Protein AF-A0A971D241-F1 (afdb_monomer)

Solvent-accessible surface area (backbone atoms only — not comparable to full-atom values): 10753 Å² total; per-residue (Å²): 123,74,72,63,61,51,54,68,54,47,54,58,53,54,51,50,46,60,52,49,57,74,77,45,62,75,80,56,50,72,66,57,38,53,64,48,11,51,50,27,3,69,75,50,17,41,65,22,0,47,53,35,12,53,51,40,32,54,53,46,52,52,44,48,69,73,66,68,61,93,66,63,63,68,56,53,54,50,38,52,47,32,46,53,50,4,46,53,49,1,48,52,40,44,50,52,56,50,51,53,54,52,51,51,52,51,52,51,52,51,52,52,51,51,52,52,50,53,51,49,52,52,49,51,48,49,53,50,42,70,28,83,63,65,47,71,42,57,50,67,49,99,81,42,42,73,36,44,33,74,45,72,17,54,32,32,27,65,71,74,71,45,56,67,73,58,46,46,74,33,35,67,76,80,71,50,91,74,69,59,91,64,46,64,42,50,51,44,52,42,32,76,72,67,76,54,82,134

Sequence (198 aa):
MRRSRMHTIITPLVVAYAVAVLLVPLEMIQVLGVPVVVAGAYVAGMRGGVTAGLWAVIVSGAAFLLSGAGHVGPYVATAVGYIVIGLLVGLAVDDFTGQRKRLQKAVEAARLASRQLEMSQRRYRLLFEQGADPVYLHGLDHDAEPTSFIAVNDATCGLLGYTREELLGLTPRAIDAAPQPGQLRRMMRVLLREGTVR

Structure (mmCIF, N/CA/C/O backbone):
data_AF-A0A971D241-F1
#
_entry.id   AF-A0A971D241-F1
#
loop_
_atom_site.group_PDB
_atom_site.id
_atom_site.type_symbol
_atom_site.label_atom_id
_atom_site.label_alt_id
_atom_site.label_comp_id
_atom_site.label_asym_id
_atom_site.label_entity_id
_atom_site.label_seq_id
_atom_site.pdbx_PDB_ins_code
_atom_site.Cartn_x
_atom_site.Cartn_y
_atom_site.Cartn_z
_atom_site.occupancy
_atom_site.B_iso_or_equiv
_atom_site.auth_seq_id
_atom_site.auth_comp_id
_atom_site.auth_asym_id
_atom_site.auth_atom_id
_atom_site.pdbx_PDB_model_num
ATOM 1 N N . MET A 1 1 ? 21.049 -1.594 0.271 1.00 44.31 1 MET A N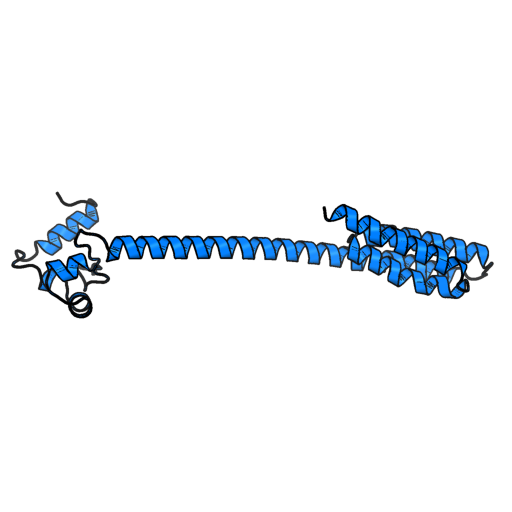 1
ATOM 2 C CA . MET A 1 1 ? 21.643 -2.799 -0.367 1.00 44.31 1 MET A CA 1
ATOM 3 C C . MET A 1 1 ? 21.120 -3.144 -1.776 1.00 44.31 1 MET A C 1
ATOM 5 O O . MET A 1 1 ? 21.843 -3.805 -2.505 1.00 44.31 1 MET A O 1
ATOM 9 N N . ARG A 1 2 ? 19.932 -2.698 -2.232 1.00 46.31 2 ARG A N 1
ATOM 10 C CA . ARG A 1 2 ? 19.373 -3.091 -3.554 1.00 46.31 2 ARG A CA 1
ATOM 11 C C . ARG A 1 2 ? 20.044 -2.438 -4.784 1.00 46.31 2 ARG A C 1
ATOM 13 O O . ARG A 1 2 ? 20.034 -3.019 -5.858 1.00 46.31 2 ARG A O 1
ATOM 20 N N . ARG A 1 3 ? 20.665 -1.262 -4.614 1.00 43.66 3 ARG A N 1
ATOM 21 C CA . ARG A 1 3 ? 21.319 -0.482 -5.689 1.00 43.66 3 ARG A CA 1
ATOM 22 C C . ARG A 1 3 ? 22.625 -1.118 -6.200 1.00 43.66 3 ARG A C 1
ATOM 24 O O . ARG A 1 3 ? 22.946 -0.970 -7.367 1.00 43.66 3 ARG A O 1
ATOM 31 N N . SER A 1 4 ? 23.330 -1.870 -5.346 1.00 48.31 4 SER A N 1
ATOM 32 C CA . SER A 1 4 ? 24.601 -2.537 -5.683 1.00 48.31 4 SER A CA 1
ATOM 33 C C . SER A 1 4 ? 24.398 -3.734 -6.621 1.00 48.31 4 SER A C 1
ATOM 35 O O . SER A 1 4 ? 25.063 -3.792 -7.647 1.00 48.31 4 SER A O 1
ATOM 37 N N . ARG A 1 5 ? 23.408 -4.607 -6.364 1.00 51.66 5 ARG A N 1
ATOM 38 C CA . ARG A 1 5 ? 23.107 -5.750 -7.255 1.00 51.66 5 ARG A CA 1
ATOM 39 C C . ARG A 1 5 ? 22.649 -5.330 -8.653 1.00 51.66 5 ARG A C 1
ATOM 41 O O . ARG A 1 5 ? 22.815 -6.085 -9.600 1.00 51.66 5 ARG A O 1
ATOM 48 N N . MET A 1 6 ? 22.062 -4.140 -8.779 1.00 53.12 6 MET A N 1
ATOM 49 C CA . MET A 1 6 ? 21.532 -3.650 -10.050 1.00 53.12 6 MET A CA 1
ATOM 50 C C . MET A 1 6 ? 22.657 -3.275 -11.021 1.00 53.12 6 MET A C 1
ATOM 52 O O . MET A 1 6 ? 22.596 -3.647 -12.186 1.00 53.12 6 MET A O 1
ATOM 56 N N . HIS A 1 7 ? 23.728 -2.638 -10.531 1.00 52.94 7 HIS A N 1
ATOM 57 C CA . HIS A 1 7 ? 24.920 -2.395 -11.345 1.00 52.94 7 HIS A CA 1
ATOM 58 C C . HIS A 1 7 ? 25.597 -3.703 -11.757 1.00 52.94 7 HIS A C 1
ATOM 60 O O . HIS A 1 7 ? 25.978 -3.820 -12.911 1.00 52.94 7 HIS A O 1
ATOM 66 N N . THR A 1 8 ? 25.656 -4.705 -10.874 1.00 57.78 8 THR A N 1
ATOM 67 C CA . THR A 1 8 ? 26.291 -6.006 -11.153 1.00 57.78 8 THR A CA 1
ATOM 68 C C . THR A 1 8 ? 25.619 -6.803 -12.277 1.00 57.78 8 THR A C 1
ATOM 70 O O . THR A 1 8 ? 26.280 -7.628 -12.891 1.00 57.78 8 THR A O 1
ATOM 73 N N . ILE A 1 9 ? 24.330 -6.574 -12.558 1.00 61.66 9 ILE A N 1
ATOM 74 C CA . ILE A 1 9 ? 23.594 -7.260 -13.638 1.00 61.66 9 ILE A CA 1
ATOM 75 C C . ILE A 1 9 ? 23.608 -6.438 -14.935 1.00 61.66 9 ILE A C 1
ATOM 77 O O . ILE A 1 9 ? 23.674 -7.004 -16.021 1.00 61.66 9 ILE A O 1
ATOM 81 N N . ILE A 1 10 ? 23.583 -5.104 -14.843 1.00 60.69 10 ILE A N 1
ATOM 82 C CA . ILE A 1 10 ? 23.532 -4.232 -16.025 1.00 60.69 10 ILE A CA 1
ATOM 83 C C . ILE A 1 10 ? 24.870 -4.224 -16.773 1.00 60.69 10 ILE A C 1
ATOM 85 O O . ILE A 1 10 ? 24.866 -4.328 -17.996 1.00 60.69 10 ILE A O 1
ATOM 89 N N . THR A 1 11 ? 26.012 -4.134 -16.082 1.00 64.75 11 THR A N 1
ATOM 90 C CA . THR A 1 11 ? 27.325 -4.131 -16.753 1.00 64.75 11 THR A CA 1
ATOM 91 C C . THR A 1 11 ? 27.583 -5.370 -17.610 1.00 64.75 11 THR A C 1
ATOM 93 O O . THR A 1 11 ? 27.930 -5.177 -18.772 1.00 64.75 11 THR A O 1
ATOM 96 N N . PRO A 1 12 ? 27.392 -6.621 -17.143 1.00 69.94 12 PRO A N 1
ATOM 97 C CA . PRO A 1 12 ? 27.617 -7.782 -17.998 1.00 69.94 12 PRO A CA 1
ATOM 98 C C . PRO A 1 12 ? 26.620 -7.854 -19.157 1.00 69.94 12 PRO A C 1
ATOM 100 O O . PRO A 1 12 ? 26.987 -8.338 -20.217 1.00 69.94 12 PRO A O 1
ATOM 103 N N . LEU A 1 13 ? 25.396 -7.337 -19.004 1.00 63.00 13 LEU A N 1
ATOM 104 C CA . LEU A 1 13 ? 24.383 -7.350 -20.064 1.00 63.00 13 LEU A CA 1
ATOM 105 C C . LEU A 1 13 ? 24.686 -6.315 -21.161 1.00 63.00 13 LEU A C 1
ATOM 107 O O . LEU A 1 13 ? 24.553 -6.612 -22.344 1.00 63.00 13 LEU A O 1
ATOM 111 N N . VAL A 1 14 ? 25.181 -5.133 -20.778 1.00 64.56 14 VAL A N 1
ATOM 112 C CA . VAL A 1 14 ? 25.677 -4.108 -21.713 1.00 64.56 14 VAL A CA 1
ATOM 113 C C . VAL A 1 14 ? 26.959 -4.571 -22.410 1.00 64.56 14 VAL A C 1
ATOM 115 O O . VAL A 1 14 ? 27.102 -4.375 -23.613 1.00 64.56 14 VAL A O 1
ATOM 118 N N . VAL A 1 15 ? 27.873 -5.224 -21.686 1.00 68.81 15 VAL A N 1
ATOM 119 C CA . VAL A 1 15 ? 29.103 -5.788 -22.267 1.00 68.81 15 VAL A CA 1
ATOM 120 C C . VAL A 1 15 ? 28.782 -6.953 -23.206 1.00 68.81 15 VAL A C 1
ATOM 122 O O . VAL A 1 15 ? 29.301 -6.988 -24.316 1.00 68.81 15 VAL A O 1
ATOM 125 N N . ALA A 1 16 ? 27.883 -7.862 -22.823 1.00 66.75 16 ALA A N 1
ATOM 126 C CA . ALA A 1 16 ? 27.428 -8.952 -23.685 1.00 66.75 16 ALA A CA 1
ATOM 127 C C . ALA A 1 16 ? 26.746 -8.424 -24.953 1.00 66.75 16 ALA A C 1
ATOM 129 O O . ALA A 1 16 ? 26.975 -8.960 -26.032 1.00 66.75 16 ALA A O 1
ATOM 130 N N . TYR A 1 17 ? 25.970 -7.343 -24.845 1.00 67.44 17 TYR A N 1
ATOM 131 C CA . TYR A 1 17 ? 25.400 -6.657 -26.000 1.00 67.44 17 TYR A CA 1
ATOM 132 C C . TYR A 1 17 ? 26.479 -6.037 -26.897 1.00 67.44 17 TYR A C 1
ATOM 134 O O . TYR A 1 17 ? 26.462 -6.261 -28.102 1.00 67.44 17 TYR A O 1
ATOM 142 N N . ALA A 1 18 ? 27.455 -5.323 -26.328 1.00 66.75 18 ALA A N 1
ATOM 143 C CA . ALA A 1 18 ? 28.563 -4.741 -27.089 1.00 66.75 18 ALA A CA 1
ATOM 144 C C . ALA A 1 18 ? 29.388 -5.811 -27.831 1.00 66.75 18 ALA A C 1
ATOM 146 O O . ALA A 1 18 ? 29.784 -5.602 -28.975 1.00 66.75 18 ALA A O 1
ATOM 147 N N . VAL A 1 19 ? 29.596 -6.975 -27.208 1.00 69.50 19 VAL A N 1
ATOM 148 C CA . VAL A 1 19 ? 30.276 -8.127 -27.821 1.00 69.50 19 VAL A CA 1
ATOM 149 C C . VAL A 1 19 ? 29.401 -8.792 -28.891 1.00 69.50 19 VAL A C 1
ATOM 151 O O . VAL A 1 19 ? 29.902 -9.124 -29.962 1.00 69.50 19 VAL A O 1
ATOM 154 N N . ALA A 1 20 ? 28.095 -8.946 -28.654 1.00 64.06 20 ALA A N 1
ATOM 155 C CA . ALA A 1 20 ? 27.164 -9.500 -29.637 1.00 64.06 20 ALA A CA 1
ATOM 156 C C . ALA A 1 20 ? 27.067 -8.622 -30.896 1.00 64.06 20 ALA A C 1
ATOM 158 O O . ALA A 1 20 ? 27.064 -9.143 -32.005 1.00 64.06 20 ALA A O 1
ATOM 159 N N . VAL A 1 21 ? 27.078 -7.296 -30.739 1.00 64.44 21 VAL A N 1
ATOM 160 C CA . VAL A 1 21 ? 27.087 -6.323 -31.847 1.00 64.44 21 VAL A CA 1
ATOM 161 C C . VAL A 1 21 ? 28.330 -6.466 -32.742 1.00 64.44 21 VAL A C 1
ATOM 163 O O . VAL A 1 21 ? 28.253 -6.177 -33.930 1.00 64.44 21 VAL A O 1
ATOM 166 N N . LEU A 1 22 ? 29.451 -6.959 -32.204 1.00 69.38 22 LEU A N 1
ATOM 167 C CA . LEU A 1 22 ? 30.700 -7.215 -32.939 1.00 69.38 22 LEU A CA 1
ATOM 168 C C . LEU A 1 22 ? 30.703 -8.539 -33.725 1.00 69.38 22 LEU A C 1
ATOM 170 O O . LEU A 1 22 ? 31.492 -8.695 -34.652 1.00 69.38 22 LEU A O 1
ATOM 174 N N . LEU A 1 23 ? 29.850 -9.492 -33.345 1.00 72.12 23 LEU A N 1
ATOM 175 C CA . LEU A 1 23 ? 29.801 -10.852 -33.907 1.00 72.12 23 LEU A CA 1
ATOM 176 C C . LEU A 1 23 ? 28.657 -11.051 -34.912 1.00 72.12 23 LEU A C 1
ATOM 178 O O . LEU A 1 23 ? 28.592 -12.078 -35.585 1.00 72.12 23 LEU A O 1
ATOM 182 N N . VAL A 1 24 ? 27.734 -10.095 -34.984 1.00 72.06 24 VAL A N 1
ATOM 183 C CA . VAL A 1 24 ? 26.478 -10.191 -35.731 1.00 72.06 24 VAL A CA 1
ATOM 184 C C . VAL A 1 24 ? 26.563 -9.323 -36.996 1.00 72.06 24 VAL A C 1
ATOM 186 O O . VAL A 1 24 ? 27.107 -8.220 -36.935 1.00 72.06 24 VAL A O 1
ATOM 189 N N . PRO A 1 25 ? 26.038 -9.780 -38.153 1.00 71.94 25 PRO A N 1
ATOM 190 C CA . PRO A 1 25 ? 26.011 -8.972 -39.372 1.00 71.94 25 PRO A CA 1
ATOM 191 C C . PRO A 1 25 ? 25.309 -7.630 -39.135 1.00 71.94 25 PRO A C 1
ATOM 193 O O . PRO A 1 25 ? 24.318 -7.562 -38.406 1.00 71.94 25 PRO A O 1
ATOM 196 N N . LEU A 1 26 ? 25.808 -6.567 -39.778 1.00 65.88 26 LEU A N 1
ATOM 197 C CA . LEU A 1 26 ? 25.401 -5.180 -39.511 1.00 65.88 26 LEU A CA 1
ATOM 198 C C . LEU A 1 26 ? 23.881 -4.948 -39.583 1.00 65.88 26 LEU A C 1
ATOM 200 O O . LEU A 1 26 ? 23.345 -4.122 -38.848 1.00 65.88 26 LEU A O 1
ATOM 204 N N . GLU A 1 27 ? 23.182 -5.706 -40.428 1.00 66.81 27 GLU A N 1
ATOM 205 C CA . GLU A 1 27 ? 21.729 -5.618 -40.595 1.00 66.81 27 GLU A CA 1
ATOM 206 C C . GLU A 1 27 ? 20.940 -6.166 -39.393 1.00 66.81 27 GLU A C 1
ATOM 208 O O . GLU A 1 27 ? 19.846 -5.688 -39.097 1.00 66.81 27 GLU A O 1
ATOM 213 N N . MET A 1 28 ? 21.499 -7.114 -38.632 1.00 69.69 28 MET A N 1
ATOM 214 C CA . MET A 1 28 ? 20.843 -7.680 -37.445 1.00 69.69 28 MET A CA 1
ATOM 215 C C . MET A 1 28 ? 21.029 -6.829 -36.175 1.00 69.69 28 MET A C 1
ATOM 217 O O . MET A 1 28 ? 20.262 -6.985 -35.222 1.00 69.69 28 MET A O 1
ATOM 221 N N . ILE A 1 29 ? 21.981 -5.886 -36.153 1.00 69.12 29 ILE A N 1
ATOM 222 C CA . ILE A 1 29 ? 22.218 -4.982 -35.007 1.00 69.12 29 ILE A CA 1
ATOM 223 C C . ILE A 1 29 ? 20.959 -4.152 -34.685 1.00 69.12 29 ILE A C 1
ATOM 225 O O . ILE A 1 29 ? 20.667 -3.884 -33.518 1.00 69.12 29 ILE A O 1
ATOM 229 N N . GLN A 1 30 ? 20.167 -3.796 -35.702 1.00 67.88 30 GLN A N 1
ATOM 230 C CA . GLN A 1 30 ? 18.944 -3.000 -35.538 1.00 67.88 30 GLN A CA 1
ATOM 231 C C . GLN A 1 30 ? 17.789 -3.739 -34.847 1.00 67.88 30 GLN A C 1
ATOM 233 O O . GLN A 1 30 ? 16.895 -3.108 -34.292 1.00 67.88 30 GLN A O 1
ATOM 238 N N . VAL A 1 31 ? 17.779 -5.069 -34.859 1.00 74.62 31 VAL A N 1
ATOM 239 C CA . VAL A 1 31 ? 16.737 -5.849 -34.167 1.00 74.62 31 VAL A CA 1
ATOM 240 C C . VAL A 1 31 ? 17.083 -5.999 -32.683 1.00 74.62 31 VAL A C 1
ATOM 242 O O . VAL A 1 31 ? 16.211 -6.076 -31.816 1.00 74.62 31 VAL A O 1
ATOM 245 N N . LEU A 1 32 ? 18.378 -5.984 -32.378 1.00 78.06 32 LEU A N 1
ATOM 246 C CA . LEU A 1 32 ? 18.935 -6.296 -31.068 1.00 78.06 32 LEU A CA 1
ATOM 247 C C . LEU A 1 32 ? 18.830 -5.127 -30.071 1.00 78.06 32 LEU A C 1
ATOM 249 O O . LEU A 1 32 ? 18.850 -5.354 -28.860 1.00 78.06 32 LEU A O 1
ATOM 253 N N . GLY A 1 33 ? 18.640 -3.892 -30.547 1.00 80.69 33 GLY A N 1
ATOM 254 C CA . GLY A 1 33 ? 18.496 -2.725 -29.674 1.00 80.69 33 GLY A CA 1
ATOM 255 C C . GLY A 1 33 ? 17.164 -2.668 -28.920 1.00 80.69 33 GLY A C 1
ATOM 256 O O . GLY A 1 33 ? 17.140 -2.211 -27.778 1.00 80.69 33 GLY A O 1
ATOM 257 N N . VAL A 1 34 ? 16.062 -3.182 -29.487 1.00 86.62 34 VAL A N 1
ATOM 258 C CA . VAL A 1 34 ? 14.734 -3.099 -28.842 1.00 86.62 34 VAL A CA 1
ATOM 259 C C . VAL A 1 34 ? 14.718 -3.849 -27.501 1.00 86.62 34 VAL A C 1
ATOM 261 O O . VAL A 1 34 ? 14.350 -3.233 -26.496 1.00 86.62 34 VAL A O 1
ATOM 264 N N . PRO A 1 35 ? 15.169 -5.118 -27.413 1.00 87.81 35 PRO A N 1
ATOM 265 C CA . PRO A 1 35 ? 15.259 -5.826 -26.137 1.00 87.81 35 PRO A CA 1
ATOM 266 C C . PRO A 1 35 ? 16.102 -5.098 -25.084 1.00 87.81 35 PRO A C 1
ATOM 268 O O . PRO A 1 35 ? 15.740 -5.101 -23.909 1.00 87.81 35 PRO A O 1
ATOM 271 N N . VAL A 1 36 ? 17.195 -4.440 -25.485 1.00 86.06 36 VAL A N 1
ATOM 272 C CA . VAL A 1 36 ? 18.067 -3.692 -24.563 1.00 86.06 36 VAL A CA 1
ATOM 273 C C . VAL A 1 36 ? 17.372 -2.452 -24.022 1.00 86.06 36 VAL A C 1
ATOM 275 O O . VAL A 1 36 ? 17.422 -2.197 -22.818 1.00 86.06 36 VAL A O 1
ATOM 278 N N . VAL A 1 37 ? 16.689 -1.702 -24.885 1.00 89.94 37 VAL A N 1
ATOM 279 C CA . VAL A 1 37 ? 15.913 -0.522 -24.486 1.00 89.94 37 VAL A CA 1
ATOM 280 C C . VAL A 1 37 ? 14.802 -0.910 -23.516 1.00 89.94 37 VAL A C 1
ATOM 282 O O . VAL A 1 37 ? 14.653 -0.285 -22.464 1.00 89.94 37 VAL A O 1
ATOM 285 N N . VAL A 1 38 ? 14.068 -1.980 -23.826 1.00 90.56 38 VAL A N 1
ATOM 286 C CA . VAL A 1 38 ? 13.009 -2.510 -22.958 1.00 90.56 38 VAL A CA 1
ATOM 287 C C . VAL A 1 38 ? 13.584 -2.993 -21.626 1.00 90.56 38 VAL A C 1
ATOM 289 O O . VAL A 1 38 ? 13.032 -2.669 -20.576 1.00 90.56 38 VAL A O 1
ATOM 292 N N . ALA A 1 39 ? 14.712 -3.708 -21.631 1.00 87.06 39 ALA A N 1
ATOM 293 C CA . ALA A 1 39 ? 15.370 -4.161 -20.407 1.00 87.06 39 ALA A CA 1
ATOM 294 C C . ALA A 1 39 ? 15.849 -2.982 -19.542 1.00 87.06 39 ALA A C 1
ATOM 296 O O . ALA A 1 39 ? 15.632 -2.974 -18.328 1.00 87.06 39 ALA A O 1
ATOM 297 N N . GLY A 1 40 ? 16.444 -1.956 -20.157 1.00 85.81 40 GLY A N 1
ATOM 298 C CA . GLY A 1 40 ? 16.843 -0.725 -19.477 1.00 85.81 40 GLY A CA 1
ATOM 299 C C . GLY A 1 40 ? 15.647 -0.016 -18.842 1.00 85.81 40 GLY A C 1
ATOM 300 O O . GLY A 1 40 ? 15.684 0.317 -17.653 1.00 85.81 40 GLY A O 1
ATOM 301 N N . ALA A 1 41 ? 14.564 0.143 -19.606 1.00 92.25 41 ALA A N 1
ATOM 302 C CA . ALA A 1 41 ? 13.315 0.734 -19.139 1.00 92.25 41 ALA A CA 1
ATOM 303 C C . ALA A 1 41 ? 12.674 -0.062 -17.992 1.00 92.25 41 ALA A C 1
ATOM 305 O O . ALA A 1 41 ? 12.210 0.514 -17.011 1.00 92.25 41 ALA A O 1
ATOM 306 N N . TYR A 1 42 ? 12.705 -1.390 -18.064 1.00 90.44 42 TYR A N 1
ATOM 307 C CA . TYR A 1 42 ? 12.162 -2.265 -17.028 1.00 90.44 42 TYR A CA 1
ATOM 308 C C . TYR A 1 42 ? 12.931 -2.171 -15.704 1.00 90.44 42 TYR A C 1
ATOM 310 O O . TYR A 1 42 ? 12.338 -2.201 -14.624 1.00 90.44 42 TYR A O 1
ATOM 318 N N . VAL A 1 43 ? 14.259 -2.045 -15.767 1.00 88.19 43 VAL A N 1
ATOM 319 C CA . VAL A 1 43 ? 15.111 -2.043 -14.569 1.00 88.19 43 VAL A CA 1
ATOM 320 C C . VAL A 1 43 ? 15.171 -0.669 -13.904 1.00 88.19 43 VAL A C 1
ATOM 322 O O . VAL A 1 43 ? 15.168 -0.581 -12.673 1.00 88.19 43 VAL A O 1
ATOM 325 N N . ALA A 1 44 ? 15.254 0.401 -14.694 1.00 87.12 44 ALA A N 1
ATOM 326 C CA . ALA A 1 44 ? 15.501 1.752 -14.189 1.00 87.12 44 ALA A CA 1
ATOM 327 C C . ALA A 1 44 ? 14.439 2.780 -14.615 1.00 87.12 44 ALA A C 1
ATOM 329 O O . ALA A 1 44 ? 14.694 3.986 -14.530 1.00 87.12 44 ALA A O 1
ATOM 330 N N . GLY A 1 45 ? 13.265 2.313 -15.048 1.00 91.62 45 GLY A N 1
ATOM 331 C CA . GLY A 1 45 ? 12.142 3.163 -15.433 1.00 91.62 45 GLY A CA 1
ATOM 332 C C . GLY A 1 45 ? 12.484 4.052 -16.623 1.00 91.62 45 GLY A C 1
ATOM 333 O O . GLY A 1 45 ? 13.280 3.686 -17.495 1.00 91.62 45 GLY A O 1
ATOM 334 N N . MET A 1 46 ? 11.953 5.270 -16.633 1.00 91.69 46 MET A N 1
ATOM 335 C CA . MET A 1 46 ? 12.205 6.247 -17.694 1.00 91.69 46 MET A CA 1
ATOM 336 C C . MET A 1 46 ? 13.695 6.516 -17.907 1.00 91.69 46 MET A C 1
ATOM 338 O O . MET A 1 46 ? 14.161 6.578 -19.043 1.00 91.69 46 MET A O 1
ATOM 342 N N . ARG A 1 47 ? 14.473 6.627 -16.824 1.00 90.88 47 ARG A N 1
ATOM 343 C CA . ARG A 1 47 ? 15.908 6.938 -16.919 1.00 90.88 47 ARG A CA 1
ATOM 344 C C . ARG A 1 47 ? 16.665 5.833 -17.648 1.00 90.88 47 ARG A C 1
ATOM 346 O O . ARG A 1 47 ? 17.541 6.145 -18.442 1.00 90.88 47 ARG A O 1
ATOM 353 N N . GLY A 1 48 ? 16.320 4.570 -17.395 1.00 88.38 48 GLY A N 1
ATOM 354 C CA . GLY A 1 48 ? 16.930 3.429 -18.077 1.00 88.38 48 GLY A CA 1
ATOM 355 C C . GLY A 1 48 ? 16.497 3.291 -19.531 1.00 88.38 48 GLY A C 1
ATOM 356 O O . GLY A 1 48 ? 17.329 3.000 -20.385 1.00 88.38 48 GLY A O 1
ATOM 357 N N . GLY A 1 49 ? 15.217 3.540 -19.821 1.00 90.00 49 GLY A N 1
ATOM 358 C CA . GLY A 1 49 ? 14.697 3.511 -21.188 1.00 90.00 49 GLY A CA 1
ATOM 359 C C . GLY A 1 49 ? 15.335 4.581 -22.072 1.00 90.00 49 GLY A C 1
ATOM 360 O O . GLY A 1 49 ? 15.756 4.285 -23.187 1.00 90.00 49 GLY A O 1
ATOM 361 N N . VAL A 1 50 ? 15.487 5.805 -21.553 1.00 91.00 50 VAL A N 1
ATOM 362 C CA . VAL A 1 50 ? 16.110 6.921 -22.283 1.00 91.00 50 VAL A CA 1
ATOM 363 C C . VAL A 1 50 ? 17.608 6.696 -22.491 1.00 91.00 50 VAL A C 1
ATOM 365 O O . VAL A 1 50 ? 18.098 6.901 -23.599 1.00 91.00 50 VAL A O 1
ATOM 368 N N . THR A 1 51 ? 18.353 6.254 -21.472 1.00 87.88 51 THR A N 1
ATOM 369 C CA . THR A 1 51 ? 19.801 6.028 -21.628 1.00 87.88 51 THR A CA 1
ATOM 370 C C . THR A 1 51 ? 20.104 4.862 -22.562 1.00 87.88 51 THR A C 1
ATOM 372 O O . THR A 1 51 ? 20.990 4.985 -23.406 1.00 87.88 51 THR A O 1
ATOM 375 N N . ALA A 1 52 ? 19.359 3.758 -22.460 1.00 87.38 52 ALA A N 1
ATOM 376 C CA . ALA A 1 52 ? 19.489 2.631 -23.379 1.00 87.38 52 ALA A CA 1
ATOM 377 C C . ALA A 1 52 ? 19.059 3.015 -24.804 1.00 87.38 52 ALA A C 1
ATOM 379 O O . ALA A 1 52 ? 19.726 2.632 -25.762 1.00 87.38 52 ALA A O 1
ATOM 380 N N . GLY A 1 53 ? 18.000 3.821 -24.944 1.00 89.88 53 GLY A N 1
ATOM 381 C CA . GLY A 1 53 ? 17.546 4.356 -26.228 1.00 89.88 53 GLY A CA 1
ATOM 382 C C . GLY A 1 53 ? 18.608 5.217 -26.907 1.00 89.88 53 GLY A C 1
ATOM 383 O O . GLY A 1 53 ? 18.940 4.974 -28.062 1.00 89.88 53 GLY A O 1
ATOM 384 N N . LEU A 1 54 ? 19.209 6.165 -26.180 1.00 90.50 54 LEU A N 1
ATOM 385 C CA . LEU A 1 54 ? 20.293 7.014 -26.694 1.00 90.50 54 LEU A CA 1
ATOM 386 C C . LEU A 1 54 ? 21.511 6.191 -27.132 1.00 90.50 54 LEU A C 1
ATOM 388 O O . LEU A 1 54 ? 22.054 6.427 -28.210 1.00 90.50 54 LEU A O 1
ATOM 392 N N . TRP A 1 55 ? 21.908 5.189 -26.343 1.00 87.56 55 TRP A N 1
ATOM 393 C CA . TRP A 1 55 ? 22.975 4.265 -26.735 1.00 87.56 55 TRP A CA 1
ATOM 394 C C . TRP A 1 55 ? 22.627 3.474 -28.001 1.00 87.56 55 TRP A C 1
ATOM 396 O O . TRP A 1 55 ? 23.462 3.368 -28.897 1.00 87.56 55 TRP A O 1
ATOM 406 N N . ALA A 1 56 ? 21.400 2.962 -28.115 1.00 86.62 56 ALA A N 1
ATOM 407 C CA . ALA A 1 56 ? 20.950 2.225 -29.295 1.00 86.62 56 ALA A CA 1
ATOM 408 C C . ALA A 1 56 ? 20.917 3.104 -30.560 1.00 86.62 56 ALA A C 1
ATOM 410 O O . ALA A 1 56 ? 21.259 2.633 -31.645 1.00 86.62 56 ALA A O 1
ATOM 411 N N . VAL A 1 57 ? 20.584 4.394 -30.422 1.00 89.81 57 VAL A N 1
ATOM 412 C CA . VAL A 1 57 ? 20.659 5.382 -31.512 1.00 89.81 57 VAL A CA 1
ATOM 413 C C . VAL A 1 57 ? 22.105 5.594 -31.967 1.00 89.81 57 VAL A C 1
ATOM 415 O O . VAL A 1 57 ? 22.366 5.564 -33.169 1.00 89.81 57 VAL A O 1
ATOM 418 N N . ILE A 1 58 ? 23.052 5.747 -31.033 1.00 87.88 58 ILE A N 1
ATOM 419 C CA . ILE A 1 58 ? 24.484 5.893 -31.358 1.00 87.88 58 ILE A CA 1
ATOM 420 C C . ILE A 1 58 ? 24.997 4.654 -32.103 1.00 87.88 58 ILE A C 1
ATOM 422 O O . ILE A 1 58 ? 25.659 4.786 -33.132 1.00 87.88 58 ILE A O 1
ATOM 426 N N . VAL A 1 59 ? 24.655 3.454 -31.624 1.00 83.69 59 VAL A N 1
ATOM 427 C CA . VAL A 1 59 ? 25.050 2.187 -32.263 1.00 83.69 59 VAL A CA 1
ATOM 428 C C . VAL A 1 59 ? 24.446 2.059 -33.666 1.00 83.69 59 VAL A C 1
ATOM 430 O O . VAL A 1 59 ? 25.155 1.688 -34.599 1.00 83.69 59 VAL A O 1
ATOM 433 N N . SER A 1 60 ? 23.170 2.421 -33.846 1.00 83.81 60 SER A N 1
ATOM 434 C CA . SER A 1 60 ? 22.519 2.415 -35.165 1.00 83.81 60 SER A CA 1
ATOM 435 C C . SER A 1 60 ? 23.174 3.407 -36.137 1.00 83.81 60 SER A C 1
ATOM 437 O O . SER A 1 60 ? 23.433 3.068 -37.291 1.00 83.81 60 SER A O 1
ATOM 439 N N . GLY A 1 61 ? 23.525 4.609 -35.664 1.00 85.69 61 GLY A N 1
ATOM 440 C CA . GLY A 1 61 ? 24.236 5.611 -36.463 1.00 85.69 61 GLY A CA 1
ATOM 441 C C . GLY A 1 61 ? 25.649 5.172 -36.864 1.00 85.69 61 GLY A C 1
ATOM 442 O O . GLY A 1 61 ? 26.055 5.367 -38.008 1.00 85.69 61 GLY A O 1
ATOM 443 N N . ALA A 1 62 ? 26.381 4.518 -35.958 1.00 84.62 62 ALA A N 1
ATOM 444 C CA . ALA A 1 62 ? 27.687 3.940 -36.271 1.00 84.62 62 ALA A CA 1
ATOM 445 C C . ALA A 1 62 ? 27.576 2.817 -37.316 1.00 84.62 62 ALA A C 1
ATOM 447 O O . ALA A 1 62 ? 28.362 2.779 -38.263 1.00 84.62 62 ALA A O 1
ATOM 448 N N . ALA A 1 63 ? 26.567 1.947 -37.196 1.00 81.12 63 ALA A N 1
ATOM 449 C CA . ALA A 1 63 ? 26.298 0.906 -38.185 1.00 81.12 63 ALA A CA 1
ATOM 450 C C . ALA A 1 63 ? 25.970 1.497 -39.569 1.00 81.12 63 ALA A C 1
ATOM 452 O O . ALA A 1 63 ? 26.472 1.000 -40.572 1.00 81.12 63 ALA A O 1
ATOM 453 N N . PHE A 1 64 ? 25.198 2.588 -39.642 1.00 84.75 64 PHE A N 1
ATOM 454 C CA . PHE A 1 64 ? 24.934 3.293 -40.903 1.00 84.75 64 PHE A CA 1
ATOM 455 C C . PHE A 1 64 ? 26.232 3.752 -41.583 1.00 84.75 64 PHE A C 1
ATOM 457 O O . PHE A 1 64 ? 26.479 3.396 -42.736 1.00 84.75 64 PHE A O 1
ATOM 464 N N . LEU A 1 65 ? 27.091 4.470 -40.850 1.00 85.12 65 LEU A N 1
ATOM 465 C CA . LEU A 1 65 ? 28.359 4.987 -41.378 1.00 85.12 65 LEU A CA 1
ATOM 466 C C . LEU A 1 65 ? 29.292 3.870 -41.868 1.00 85.12 65 LEU A C 1
ATOM 468 O O . LEU A 1 65 ? 29.949 4.032 -42.892 1.00 85.12 65 LEU A O 1
ATOM 472 N N . LEU A 1 66 ? 29.328 2.738 -41.160 1.00 84.06 66 LEU A N 1
ATOM 473 C CA . LEU A 1 66 ? 30.165 1.586 -41.512 1.00 84.06 66 LEU A CA 1
ATOM 474 C C . LEU A 1 66 ? 29.596 0.755 -42.671 1.00 84.06 66 LEU A C 1
ATOM 476 O O . LEU A 1 66 ? 30.364 0.182 -43.437 1.00 84.06 66 LEU A O 1
ATOM 480 N N . SER A 1 67 ? 28.269 0.686 -42.812 1.00 81.00 67 SER A N 1
ATOM 481 C CA . SER A 1 67 ? 27.616 -0.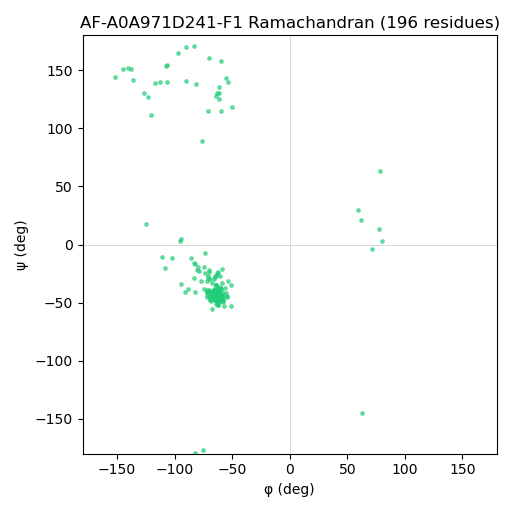071 -43.891 1.00 81.00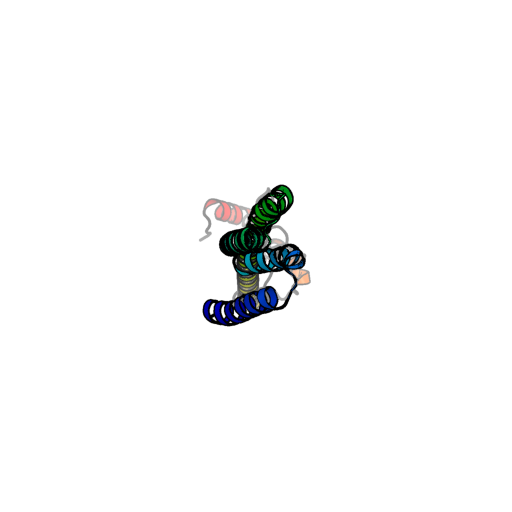 67 SER A CA 1
ATOM 482 C C . SER A 1 67 ? 27.785 0.557 -45.276 1.00 81.00 67 SER A C 1
ATOM 484 O O . SER A 1 67 ? 27.638 -0.138 -46.277 1.00 81.00 67 SER A O 1
ATOM 486 N N . GLY A 1 68 ? 28.038 1.871 -45.350 1.00 79.81 68 GLY A N 1
ATOM 487 C CA . GLY A 1 68 ? 28.028 2.609 -46.616 1.00 79.81 68 GLY A CA 1
ATOM 488 C C . GLY A 1 68 ? 26.663 2.598 -47.321 1.00 79.81 68 GLY A C 1
ATOM 489 O O . GLY A 1 68 ? 26.598 2.789 -48.535 1.00 79.81 68 GLY A O 1
ATOM 490 N N . ALA A 1 69 ? 25.572 2.342 -46.590 1.00 76.44 69 ALA A N 1
ATOM 491 C CA . ALA A 1 69 ? 24.237 2.223 -47.161 1.00 76.44 69 ALA A CA 1
ATOM 492 C C . ALA A 1 69 ? 23.770 3.546 -47.798 1.00 76.44 69 ALA A C 1
ATOM 494 O O . ALA A 1 69 ? 23.774 4.598 -47.165 1.00 76.44 69 ALA A O 1
ATOM 495 N N . GLY A 1 70 ? 23.283 3.486 -49.042 1.00 77.12 70 GLY A N 1
ATOM 496 C CA . GLY A 1 70 ? 22.752 4.659 -49.755 1.00 77.12 70 GLY A CA 1
ATOM 497 C C . GLY A 1 70 ? 21.383 5.152 -49.262 1.00 77.12 70 GLY A C 1
ATOM 498 O O . GLY A 1 70 ? 20.923 6.206 -49.692 1.00 77.12 70 GLY A O 1
ATOM 499 N N . HIS A 1 71 ? 20.721 4.413 -48.362 1.00 83.56 71 HIS A N 1
ATOM 500 C CA . HIS A 1 71 ? 19.372 4.715 -47.877 1.00 83.56 71 HIS A CA 1
ATOM 501 C C . HIS A 1 71 ? 19.357 4.917 -46.357 1.00 83.56 71 HIS A C 1
ATOM 503 O O . HIS A 1 71 ? 19.494 3.974 -45.582 1.00 83.56 71 HIS A O 1
ATOM 509 N N . VAL A 1 72 ? 19.121 6.158 -45.927 1.00 85.69 72 VAL A N 1
ATOM 510 C CA . VAL A 1 72 ? 19.124 6.567 -44.508 1.00 85.69 72 VAL A CA 1
ATOM 511 C C . VAL A 1 72 ? 17.823 6.183 -43.775 1.00 85.69 72 VAL A C 1
ATOM 513 O O . VAL A 1 72 ? 17.805 6.035 -42.553 1.00 85.69 72 VAL A O 1
ATOM 516 N N . GLY A 1 73 ? 16.723 5.994 -44.515 1.00 86.44 73 GLY A N 1
ATOM 517 C CA . GLY A 1 73 ? 15.366 5.822 -43.975 1.00 86.44 73 GLY A CA 1
ATOM 518 C C . GLY A 1 73 ? 15.219 4.755 -42.876 1.00 86.44 73 GLY A C 1
ATOM 519 O O . GLY A 1 73 ? 14.734 5.092 -41.794 1.00 86.44 73 GLY A O 1
ATOM 520 N N . PRO A 1 74 ? 15.662 3.499 -43.090 1.00 84.25 74 PRO A N 1
ATOM 521 C CA . PRO A 1 74 ? 15.527 2.429 -42.093 1.00 84.25 74 PRO A CA 1
ATOM 522 C C . PRO A 1 74 ? 16.241 2.728 -40.763 1.00 84.25 74 PRO A C 1
ATOM 524 O O . PRO A 1 74 ? 15.723 2.428 -39.687 1.00 84.25 74 PRO A O 1
ATOM 527 N N . TYR A 1 75 ? 17.405 3.381 -40.816 1.00 84.69 75 TYR A N 1
ATOM 528 C CA . TYR A 1 75 ? 18.191 3.740 -39.629 1.00 84.69 75 TYR A CA 1
ATOM 529 C C . TYR A 1 75 ? 17.517 4.844 -38.809 1.00 84.69 75 TYR A C 1
ATOM 531 O O . TYR A 1 75 ? 17.499 4.788 -37.579 1.00 84.69 75 TYR A O 1
ATOM 539 N N . VAL A 1 76 ? 16.910 5.828 -3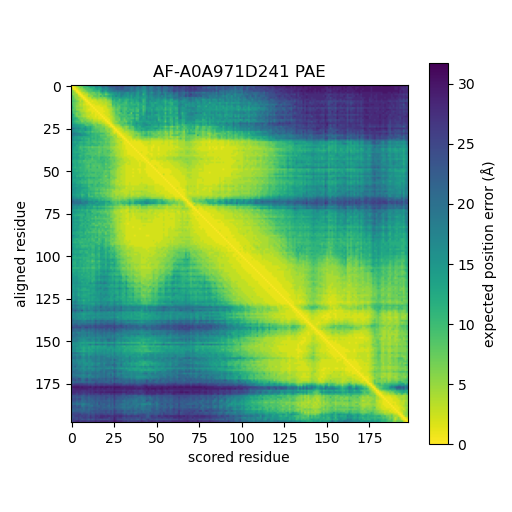9.479 1.00 86.94 76 VAL A N 1
ATOM 540 C CA . VAL A 1 76 ? 16.150 6.892 -38.804 1.00 86.94 76 VAL A CA 1
ATOM 541 C C . VAL A 1 76 ? 14.877 6.329 -38.174 1.00 86.94 76 VAL A C 1
ATOM 543 O O . VAL A 1 76 ? 14.586 6.632 -37.018 1.00 86.94 76 VAL A O 1
ATOM 546 N N . ALA A 1 77 ? 14.147 5.465 -38.885 1.00 88.38 77 ALA A N 1
ATOM 547 C CA . ALA A 1 77 ? 12.932 4.840 -38.362 1.00 88.38 77 ALA A CA 1
ATOM 548 C C . ALA A 1 77 ? 13.205 3.999 -37.100 1.00 88.38 77 ALA A C 1
ATOM 550 O O . ALA A 1 77 ? 12.476 4.109 -36.112 1.00 88.38 77 ALA A O 1
ATOM 551 N N . THR A 1 78 ? 14.285 3.210 -37.089 1.00 87.06 78 THR A N 1
ATOM 552 C CA . THR A 1 78 ? 14.679 2.410 -35.914 1.00 87.06 78 THR A CA 1
ATOM 553 C C . THR A 1 78 ? 15.173 3.272 -34.754 1.00 87.06 78 THR A C 1
ATOM 555 O O . THR A 1 78 ? 14.789 3.024 -33.611 1.00 87.06 78 THR A O 1
ATOM 558 N N . ALA A 1 79 ? 15.942 4.331 -35.027 1.00 87.69 79 ALA A N 1
ATOM 559 C CA . ALA A 1 79 ? 16.381 5.288 -34.011 1.00 87.69 79 ALA A CA 1
ATOM 560 C C . ALA A 1 79 ? 15.198 5.973 -33.304 1.00 87.69 79 ALA A C 1
ATOM 562 O O . ALA A 1 79 ? 15.154 6.028 -32.072 1.00 87.69 79 ALA A O 1
ATOM 563 N N . VAL A 1 80 ? 14.207 6.438 -34.073 1.00 92.31 80 VAL A N 1
ATOM 564 C CA . VAL A 1 80 ? 12.961 6.994 -33.521 1.00 92.31 80 VAL A CA 1
ATOM 565 C C . VAL A 1 80 ? 12.214 5.928 -32.717 1.00 92.31 80 VAL A C 1
ATOM 567 O O . VAL A 1 80 ? 11.780 6.199 -31.596 1.00 92.31 80 VAL A O 1
ATOM 570 N N . GLY A 1 81 ? 12.132 4.701 -33.239 1.00 91.38 81 GLY A N 1
ATOM 571 C CA . GLY A 1 81 ? 11.519 3.564 -32.553 1.00 91.38 81 GLY A CA 1
ATOM 572 C C . GLY A 1 81 ? 12.111 3.306 -31.166 1.00 91.38 81 GLY A C 1
ATOM 573 O O . GLY A 1 81 ? 11.361 3.161 -30.202 1.00 91.38 81 GLY A O 1
ATOM 574 N N . TYR A 1 82 ? 13.438 3.325 -31.021 1.00 91.31 82 TYR A N 1
ATOM 575 C CA . TYR A 1 82 ? 14.093 3.140 -29.721 1.00 91.31 82 TYR A CA 1
ATOM 576 C C . TYR A 1 82 ? 13.726 4.216 -28.704 1.00 91.31 82 TYR A C 1
ATOM 578 O O . TYR A 1 82 ? 13.446 3.893 -27.549 1.00 91.31 82 TYR A O 1
ATOM 586 N N . ILE A 1 83 ? 13.703 5.483 -29.117 1.00 92.19 83 ILE A N 1
ATOM 587 C CA . ILE A 1 83 ? 13.345 6.589 -28.222 1.00 92.19 83 ILE A CA 1
ATOM 588 C C . ILE A 1 83 ? 11.888 6.446 -27.774 1.00 92.19 83 ILE A C 1
ATOM 590 O O . ILE A 1 83 ? 11.599 6.540 -26.580 1.00 92.19 83 ILE A O 1
ATOM 594 N N . VAL A 1 84 ? 10.983 6.165 -28.715 1.00 95.62 84 VAL A N 1
ATOM 595 C CA . VAL A 1 84 ? 9.550 5.999 -28.435 1.00 95.62 84 VAL A CA 1
ATOM 596 C C . VAL A 1 84 ? 9.313 4.817 -27.494 1.00 95.62 84 VAL A C 1
ATOM 598 O O . VAL A 1 84 ? 8.646 4.979 -26.473 1.00 95.62 84 VAL A O 1
ATOM 601 N N . ILE A 1 85 ? 9.900 3.651 -27.776 1.00 93.56 85 ILE A N 1
ATOM 602 C CA . ILE A 1 85 ? 9.763 2.454 -26.932 1.00 93.56 85 ILE A CA 1
ATOM 603 C C . ILE A 1 85 ? 10.353 2.703 -25.541 1.00 93.56 85 ILE A C 1
ATOM 605 O O . ILE A 1 85 ? 9.708 2.394 -24.539 1.00 93.56 85 ILE A O 1
ATOM 609 N N . GLY A 1 86 ? 11.549 3.290 -25.459 1.00 91.81 86 GLY A N 1
ATOM 610 C CA . GLY A 1 86 ? 12.207 3.586 -24.186 1.00 91.81 86 GLY A CA 1
ATOM 611 C C . GLY A 1 86 ? 11.397 4.543 -23.315 1.00 91.81 86 GLY A C 1
ATOM 612 O O . GLY A 1 86 ? 11.268 4.312 -22.110 1.00 91.81 86 GLY A O 1
ATOM 613 N N . LEU A 1 87 ? 10.805 5.577 -23.919 1.00 95.44 87 LEU A N 1
ATOM 614 C CA . LEU A 1 87 ? 9.953 6.532 -23.215 1.00 95.44 87 LEU A CA 1
ATOM 615 C C . LEU A 1 87 ? 8.637 5.888 -22.759 1.00 95.44 87 LEU A C 1
ATOM 617 O O . LEU A 1 87 ? 8.277 6.017 -21.590 1.00 95.44 87 LEU A O 1
ATOM 621 N N . LEU A 1 88 ? 7.948 5.168 -23.651 1.00 96.44 88 LEU A N 1
ATOM 622 C CA . LEU A 1 88 ? 6.664 4.523 -23.357 1.00 96.44 88 LEU A CA 1
ATOM 623 C C . LEU A 1 88 ? 6.793 3.460 -22.262 1.00 96.44 88 LEU A C 1
ATOM 625 O O . LEU A 1 88 ? 6.074 3.507 -21.264 1.00 96.44 88 LEU A O 1
ATOM 629 N N . VAL A 1 89 ? 7.734 2.523 -22.420 1.00 95.12 89 VAL A N 1
ATOM 630 C CA . VAL A 1 89 ? 7.960 1.454 -21.435 1.00 95.12 89 VAL A CA 1
ATOM 631 C C . VAL A 1 89 ? 8.473 2.046 -20.127 1.00 95.12 89 VAL A C 1
ATOM 633 O O . VAL A 1 89 ? 8.025 1.645 -19.055 1.00 95.12 89 VAL A O 1
ATOM 636 N N . GLY A 1 90 ? 9.374 3.026 -20.198 1.00 93.88 90 GLY A N 1
ATOM 637 C CA . GLY A 1 90 ? 9.938 3.666 -19.018 1.00 93.88 90 GLY A CA 1
ATOM 638 C C . GLY A 1 90 ? 8.887 4.394 -18.177 1.00 93.88 90 GLY A C 1
ATOM 639 O O . GLY A 1 90 ? 8.840 4.193 -16.963 1.00 93.88 90 GLY A O 1
ATOM 640 N N . LEU A 1 91 ? 8.009 5.174 -18.819 1.00 96.00 91 LEU A N 1
ATOM 641 C CA . LEU A 1 91 ? 6.873 5.841 -18.169 1.00 96.00 91 LEU A CA 1
ATOM 642 C C . LEU A 1 91 ? 5.921 4.837 -17.517 1.00 96.00 91 LEU A C 1
ATOM 644 O O . LEU A 1 91 ? 5.548 5.013 -16.357 1.00 96.00 91 LEU A O 1
ATOM 648 N N . ALA A 1 92 ? 5.560 3.776 -18.241 1.00 95.25 92 ALA A N 1
ATOM 649 C CA . ALA A 1 92 ? 4.676 2.742 -17.718 1.00 95.25 92 ALA A CA 1
ATOM 650 C C . ALA A 1 92 ? 5.277 2.079 -16.469 1.00 95.25 92 ALA A C 1
ATOM 652 O O . ALA A 1 92 ? 4.605 1.943 -15.447 1.00 95.25 92 ALA A O 1
ATOM 653 N N . VAL A 1 93 ? 6.559 1.706 -16.512 1.00 95.12 93 VAL A N 1
ATOM 654 C CA . VAL A 1 93 ? 7.252 1.072 -15.380 1.00 95.12 93 VAL A CA 1
ATOM 655 C C . VAL A 1 93 ? 7.325 2.007 -14.167 1.00 95.12 93 VAL A C 1
ATOM 657 O O . VAL A 1 93 ? 7.086 1.562 -13.039 1.00 95.12 93 VAL A O 1
ATOM 660 N N . ASP A 1 94 ? 7.615 3.293 -14.365 1.00 94.12 94 ASP A N 1
ATOM 661 C CA . ASP A 1 94 ? 7.646 4.268 -13.270 1.00 94.12 94 ASP A CA 1
ATOM 662 C C . ASP A 1 94 ? 6.265 4.447 -12.619 1.00 94.12 94 ASP A C 1
ATOM 664 O O . ASP A 1 94 ? 6.165 4.432 -11.386 1.00 94.12 94 ASP A O 1
ATOM 668 N N . ASP A 1 95 ? 5.192 4.518 -13.413 1.00 95.31 95 ASP A N 1
ATOM 669 C CA . ASP A 1 95 ? 3.829 4.599 -12.878 1.00 95.31 95 ASP A CA 1
ATOM 670 C C . ASP A 1 95 ? 3.451 3.331 -12.100 1.00 95.31 95 ASP A C 1
ATOM 672 O O . ASP A 1 95 ? 3.099 3.400 -10.916 1.00 95.31 95 ASP A O 1
ATOM 676 N N . PHE A 1 96 ? 3.634 2.151 -12.701 1.00 94.94 96 PHE A N 1
ATOM 677 C CA . PHE A 1 96 ? 3.329 0.873 -12.054 1.00 94.94 96 PHE A CA 1
ATOM 678 C C . PHE A 1 96 ? 4.111 0.683 -10.752 1.00 94.94 96 PHE A C 1
ATOM 680 O O . PHE A 1 96 ? 3.561 0.247 -9.734 1.00 94.94 96 PHE A O 1
ATOM 687 N N . THR A 1 97 ? 5.405 1.004 -10.742 1.00 91.88 97 THR A N 1
ATOM 688 C CA . THR A 1 97 ? 6.215 0.889 -9.521 1.00 91.88 97 THR A CA 1
ATOM 689 C C . THR A 1 97 ? 5.794 1.904 -8.459 1.00 91.88 97 THR A C 1
ATOM 691 O O . THR A 1 97 ? 5.824 1.580 -7.263 1.00 91.88 97 THR A O 1
ATOM 694 N N . GLY A 1 98 ? 5.351 3.096 -8.866 1.00 92.25 98 GLY A N 1
ATOM 695 C CA . GLY A 1 98 ? 4.745 4.099 -7.995 1.00 92.25 98 GLY A CA 1
ATOM 696 C C . GLY A 1 98 ? 3.452 3.603 -7.347 1.00 92.25 98 GLY A C 1
ATOM 697 O O . GLY A 1 98 ? 3.337 3.619 -6.114 1.00 92.25 98 GLY A O 1
ATOM 698 N N . GLN A 1 99 ? 2.513 3.097 -8.150 1.00 94.62 99 GLN A N 1
ATOM 699 C CA . GLN A 1 99 ? 1.236 2.553 -7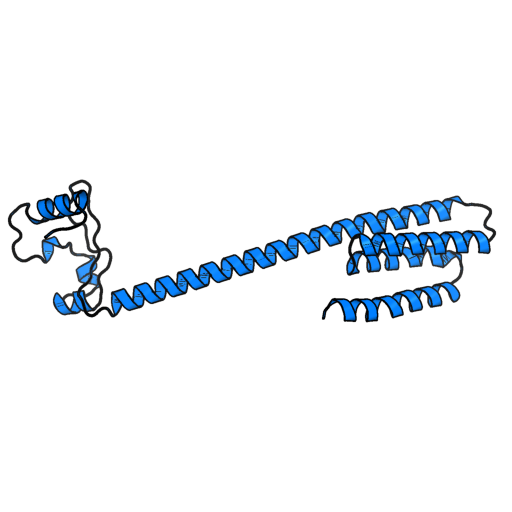.680 1.00 94.62 99 GLN A CA 1
ATOM 700 C C . GLN A 1 99 ? 1.437 1.392 -6.701 1.00 94.62 99 GLN A C 1
ATOM 702 O O . GLN A 1 99 ? 0.872 1.402 -5.604 1.00 94.62 99 GLN A O 1
ATOM 707 N N . ARG A 1 100 ? 2.312 0.430 -7.032 1.00 94.50 100 ARG A N 1
ATOM 708 C CA . ARG A 1 100 ? 2.595 -0.724 -6.159 1.00 94.50 100 ARG A CA 1
ATOM 709 C C . ARG A 1 100 ? 3.107 -0.299 -4.782 1.00 94.50 100 ARG A C 1
ATOM 711 O O . ARG A 1 100 ? 2.653 -0.845 -3.780 1.00 94.50 100 ARG A O 1
ATOM 718 N N . LYS A 1 101 ? 3.998 0.698 -4.706 1.00 94.81 101 LYS A N 1
ATOM 719 C CA . LYS A 1 101 ? 4.499 1.221 -3.419 1.00 94.81 101 LYS A CA 1
ATOM 720 C C . LYS A 1 101 ? 3.397 1.883 -2.592 1.00 94.81 101 LYS A C 1
ATOM 722 O O . LYS A 1 101 ? 3.379 1.720 -1.374 1.00 94.81 101 LYS A O 1
ATOM 727 N N . ARG A 1 102 ? 2.496 2.639 -3.229 1.00 95.81 102 ARG A N 1
ATOM 728 C CA . ARG A 1 102 ? 1.361 3.280 -2.541 1.00 95.81 102 ARG A CA 1
ATOM 729 C C . ARG A 1 102 ? 0.398 2.235 -1.990 1.00 95.81 102 ARG A C 1
ATOM 731 O O . ARG A 1 102 ? 0.038 2.313 -0.820 1.00 95.81 102 ARG A O 1
ATOM 738 N N . LEU A 1 103 ? 0.063 1.230 -2.798 1.00 96.50 103 LEU A N 1
ATOM 739 C CA . LEU A 1 103 ? -0.813 0.138 -2.384 1.00 96.50 103 LEU A CA 1
ATOM 740 C C . LEU A 1 103 ? -0.214 -0.655 -1.218 1.00 96.50 103 LEU A C 1
ATOM 742 O O . LEU A 1 103 ? -0.909 -0.919 -0.245 1.00 96.50 103 LEU A O 1
ATOM 746 N N . GLN A 1 104 ? 1.082 -0.978 -1.272 1.00 96.88 104 GLN A N 1
ATOM 747 C CA . GLN A 1 104 ? 1.764 -1.667 -0.171 1.00 96.88 104 GLN A CA 1
ATOM 748 C C . GLN A 1 104 ? 1.689 -0.875 1.137 1.00 96.88 104 GLN A C 1
ATOM 750 O O . GLN A 1 104 ? 1.291 -1.433 2.155 1.00 96.88 104 GLN A O 1
ATOM 755 N N . LYS A 1 105 ? 1.981 0.431 1.101 1.00 96.88 105 LYS A N 1
ATOM 756 C CA . LYS A 1 105 ? 1.867 1.295 2.286 1.00 96.88 105 LYS A CA 1
ATOM 757 C C . LYS A 1 105 ? 0.437 1.368 2.821 1.00 96.88 105 LYS A C 1
ATOM 759 O O . LYS A 1 105 ? 0.243 1.309 4.030 1.00 96.88 105 LYS A O 1
ATOM 764 N N . ALA A 1 106 ? -0.556 1.476 1.938 1.00 96.94 106 ALA A N 1
ATOM 765 C CA . ALA A 1 106 ? -1.963 1.506 2.334 1.00 96.94 106 ALA A CA 1
ATOM 766 C C . ALA A 1 106 ? -2.398 0.184 2.991 1.00 96.94 106 ALA A C 1
ATOM 768 O O . ALA A 1 106 ? -3.042 0.198 4.038 1.00 96.94 106 ALA A O 1
ATOM 769 N N . VAL A 1 107 ? -1.989 -0.956 2.425 1.00 97.38 107 VAL A N 1
ATOM 770 C CA . VAL A 1 107 ? -2.266 -2.289 2.983 1.00 97.38 107 VAL A CA 1
ATOM 771 C C . VAL A 1 107 ? -1.578 -2.482 4.336 1.00 97.38 107 VAL A C 1
ATOM 773 O O . VAL A 1 107 ? -2.188 -3.018 5.259 1.00 97.38 107 VAL A O 1
ATOM 776 N N . GLU A 1 108 ? -0.326 -2.049 4.485 1.00 97.62 108 GLU A N 1
ATOM 777 C CA . GLU A 1 108 ? 0.389 -2.111 5.766 1.00 97.62 108 GLU A CA 1
ATOM 778 C C . GLU A 1 108 ? -0.284 -1.248 6.839 1.00 97.62 108 GLU A C 1
ATOM 780 O O . GLU A 1 108 ? -0.519 -1.732 7.948 1.00 97.62 108 GLU A O 1
ATOM 785 N N . ALA A 1 109 ? -0.661 -0.011 6.502 1.00 97.25 109 ALA A N 1
ATOM 786 C CA . ALA A 1 109 ? -1.371 0.883 7.413 1.00 97.25 109 ALA A CA 1
ATOM 787 C C . ALA A 1 109 ? -2.730 0.305 7.845 1.00 97.25 109 ALA A C 1
ATOM 789 O O . ALA A 1 109 ? -3.038 0.281 9.036 1.00 97.25 109 ALA A O 1
ATOM 790 N N . ALA A 1 110 ? -3.509 -0.235 6.901 1.00 97.19 110 ALA A N 1
ATOM 791 C CA . ALA A 1 110 ? -4.795 -0.867 7.193 1.00 97.19 110 ALA A CA 1
ATOM 792 C C . ALA A 1 110 ? -4.643 -2.094 8.109 1.00 97.19 110 ALA A C 1
ATOM 794 O O . ALA A 1 110 ? -5.398 -2.259 9.066 1.00 97.19 110 ALA A O 1
ATOM 795 N N . ARG A 1 111 ? -3.626 -2.933 7.869 1.00 97.56 111 ARG A N 1
ATOM 796 C CA . ARG A 1 111 ? -3.328 -4.095 8.724 1.00 97.56 111 ARG A CA 1
ATOM 797 C C . ARG A 1 111 ? -2.935 -3.685 10.139 1.00 97.56 111 ARG A C 1
ATOM 799 O O . ARG A 1 111 ? -3.351 -4.343 11.090 1.00 97.56 111 ARG A O 1
ATOM 806 N N . LEU A 1 112 ? -2.136 -2.629 10.287 1.00 97.69 112 LEU A N 1
ATOM 807 C CA . LEU A 1 112 ? -1.758 -2.120 11.604 1.00 97.69 112 LEU A CA 1
ATOM 808 C C . LEU A 1 112 ? -2.984 -1.600 12.364 1.00 97.69 112 LEU A C 1
ATOM 810 O O . LEU A 1 112 ? -3.170 -1.969 13.522 1.00 97.69 112 LEU A O 1
ATOM 814 N N . ALA A 1 113 ? -3.841 -0.821 11.699 1.00 97.00 113 ALA A N 1
ATOM 815 C CA . ALA A 1 113 ? -5.076 -0.309 12.288 1.00 97.00 113 ALA A CA 1
ATOM 816 C C . ALA A 1 113 ? -6.024 -1.443 12.722 1.00 97.00 113 ALA A C 1
ATOM 818 O O . ALA A 1 113 ? -6.510 -1.426 13.851 1.00 97.00 113 ALA A O 1
ATOM 819 N N . SER A 1 114 ? -6.214 -2.471 11.882 1.00 97.69 114 SER A N 1
ATOM 820 C CA . SER A 1 114 ? -7.029 -3.650 12.227 1.00 97.69 114 SER A CA 1
ATOM 821 C C . SER A 1 114 ? -6.503 -4.356 13.477 1.00 97.69 114 SER A C 1
ATOM 823 O O . SER A 1 114 ? -7.259 -4.619 14.406 1.00 97.69 114 SER A O 1
ATOM 825 N N . ARG A 1 115 ? -5.186 -4.590 13.557 1.00 97.44 115 ARG A N 1
ATOM 826 C CA . ARG A 1 115 ? -4.567 -5.233 14.730 1.00 97.44 115 ARG A CA 1
ATOM 827 C C . ARG A 1 115 ? -4.697 -4.394 15.995 1.00 97.44 115 ARG A C 1
ATOM 829 O O . ARG A 1 115 ? -4.899 -4.946 17.072 1.00 97.44 115 ARG A O 1
ATOM 836 N N . GLN A 1 116 ? -4.554 -3.074 15.888 1.00 96.69 116 GLN A N 1
ATOM 837 C CA . GLN A 1 116 ? -4.739 -2.178 17.030 1.00 96.69 116 GLN A CA 1
ATOM 838 C C . GLN A 1 116 ? -6.187 -2.200 17.525 1.00 96.69 116 GLN A C 1
ATOM 840 O O . GLN A 1 116 ? -6.409 -2.259 18.735 1.00 96.69 116 GLN A O 1
ATOM 845 N N . LEU A 1 117 ? -7.155 -2.215 16.605 1.00 96.56 117 LEU A N 1
ATOM 846 C CA . LEU A 1 117 ? -8.570 -2.337 16.939 1.00 96.56 117 LEU A CA 1
ATOM 847 C C . LEU A 1 117 ? -8.867 -3.674 17.626 1.00 96.56 117 LEU A C 1
ATOM 849 O O . LEU A 1 117 ? -9.446 -3.674 18.708 1.00 96.56 117 LEU A O 1
ATOM 853 N N . GLU A 1 118 ? -8.406 -4.791 17.060 1.00 96.81 118 GLU A N 1
ATOM 854 C CA . GLU A 1 118 ? -8.572 -6.131 17.640 1.00 96.81 118 GLU A CA 1
ATOM 855 C C . GLU A 1 118 ? -7.942 -6.234 19.037 1.00 96.81 118 GLU A C 1
ATOM 857 O O . GLU A 1 118 ? -8.562 -6.748 19.968 1.00 96.81 118 GLU A O 1
ATOM 862 N N . MET A 1 119 ? -6.727 -5.708 19.218 1.00 96.56 119 MET A N 1
ATOM 863 C CA . MET A 1 119 ? -6.052 -5.680 20.521 1.00 96.56 119 MET A CA 1
ATOM 864 C C . MET A 1 119 ? -6.815 -4.830 21.539 1.00 96.56 119 MET A C 1
ATOM 866 O O . MET A 1 119 ? -6.958 -5.243 22.691 1.00 96.56 119 MET A O 1
ATOM 870 N N . SER A 1 120 ? -7.320 -3.666 21.126 1.00 95.69 120 SER A N 1
ATOM 871 C CA . SER A 1 120 ? -8.131 -2.794 21.981 1.00 95.69 120 SER A CA 1
ATOM 872 C C . SER A 1 120 ? -9.443 -3.471 22.380 1.00 95.69 120 SER A C 1
ATOM 874 O O . SER A 1 120 ? -9.760 -3.538 23.566 1.00 95.69 120 SER A O 1
ATOM 876 N N . GLN A 1 121 ? -10.153 -4.071 21.421 1.00 95.50 121 GLN A N 1
ATOM 877 C CA . GLN A 1 121 ? -11.383 -4.825 21.668 1.00 95.50 121 GLN A CA 1
ATOM 878 C C . GLN A 1 121 ? -11.142 -6.013 22.598 1.00 95.50 121 GLN A C 1
ATOM 880 O O . GLN A 1 121 ? -11.905 -6.219 23.539 1.00 95.50 121 GLN A O 1
ATOM 885 N N . ARG A 1 122 ? -10.062 -6.774 22.387 1.00 95.56 122 ARG A N 1
ATOM 886 C CA . ARG A 1 122 ? -9.701 -7.895 23.261 1.00 95.56 122 ARG A CA 1
ATOM 887 C C . ARG A 1 122 ? -9.391 -7.416 24.672 1.00 95.56 122 ARG A C 1
ATOM 889 O O . ARG A 1 122 ? -9.835 -8.041 25.629 1.00 95.56 122 ARG A O 1
ATOM 896 N N . ARG A 1 123 ? -8.653 -6.314 24.810 1.00 94.19 123 ARG A N 1
ATOM 897 C CA . ARG A 1 123 ? -8.337 -5.726 26.114 1.00 94.19 123 ARG A CA 1
ATOM 898 C C . ARG A 1 123 ? -9.594 -5.232 26.820 1.00 94.19 123 ARG A C 1
ATOM 900 O O . ARG A 1 123 ? -9.764 -5.544 27.989 1.00 94.19 123 ARG A O 1
ATOM 907 N N . TYR A 1 124 ? -10.475 -4.527 26.111 1.00 91.38 124 TYR A N 1
ATOM 908 C CA . TYR A 1 124 ? -11.768 -4.096 26.640 1.00 91.38 124 TYR A CA 1
ATOM 909 C C . TYR A 1 124 ? -12.604 -5.292 27.090 1.00 91.38 124 TYR A C 1
ATOM 911 O O . TYR A 1 124 ? -13.074 -5.304 28.219 1.00 91.38 124 TYR A O 1
ATOM 919 N N . ARG A 1 125 ? -12.721 -6.328 26.252 1.00 91.31 125 ARG A N 1
ATOM 920 C CA . ARG A 1 125 ? -13.466 -7.541 26.596 1.00 91.31 125 ARG A CA 1
ATOM 921 C C . ARG A 1 125 ? -12.881 -8.226 27.827 1.00 91.31 125 ARG A C 1
ATOM 923 O O . ARG A 1 125 ? -13.633 -8.598 28.706 1.00 91.31 125 ARG A O 1
ATOM 930 N N . LEU A 1 126 ? -11.558 -8.348 27.930 1.00 91.56 126 LEU A N 1
ATOM 931 C CA . LEU A 1 126 ? -10.922 -8.918 29.121 1.00 91.56 126 LEU A CA 1
ATOM 932 C C . LEU A 1 126 ? -11.201 -8.082 30.375 1.00 91.56 126 LEU A C 1
ATOM 934 O O . LEU A 1 126 ? 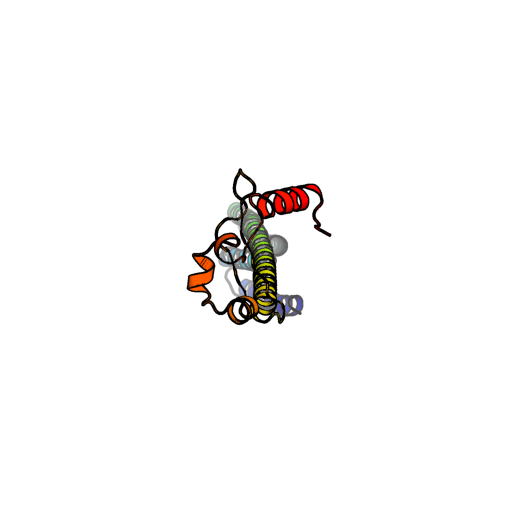-11.578 -8.645 31.392 1.00 91.56 126 LEU A O 1
ATOM 938 N N . LEU A 1 127 ? -11.053 -6.758 30.298 1.00 91.38 127 LEU A N 1
ATOM 939 C CA . LEU A 1 127 ? -11.313 -5.859 31.426 1.00 91.38 127 LEU A CA 1
ATOM 940 C C . LEU A 1 127 ? -12.785 -5.859 31.854 1.00 91.38 127 LEU A C 1
ATOM 942 O O . LEU A 1 127 ? -13.065 -5.814 33.045 1.00 91.38 127 LEU A O 1
ATOM 946 N N . PHE A 1 128 ? -13.708 -5.894 30.892 1.00 93.00 128 PHE A N 1
ATOM 947 C CA . PHE A 1 128 ? -15.141 -5.951 31.152 1.00 93.00 128 PHE A CA 1
ATOM 948 C C . PHE A 1 128 ? -15.515 -7.293 31.780 1.00 93.00 128 PHE A C 1
ATOM 950 O O . PHE A 1 128 ? -16.053 -7.307 32.881 1.00 93.00 128 PHE A O 1
ATOM 957 N N . GLU A 1 129 ? -15.171 -8.405 31.123 1.00 90.31 129 GLU A N 1
ATOM 958 C CA . GLU A 1 129 ? -15.572 -9.752 31.546 1.00 90.31 129 GLU A CA 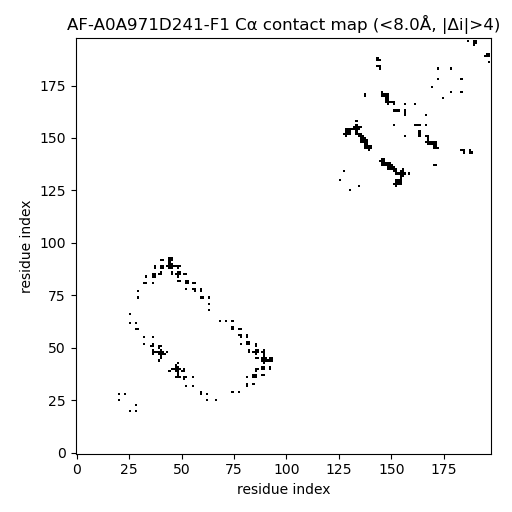1
ATOM 959 C C . GLU A 1 129 ? -14.904 -10.186 32.854 1.00 90.31 129 GLU A C 1
ATOM 961 O O . GLU A 1 129 ? -15.572 -10.733 33.724 1.00 90.31 129 GLU A O 1
ATOM 966 N N . GLN A 1 130 ? -13.604 -9.915 33.016 1.00 88.88 130 GLN A N 1
ATOM 967 C CA . GLN A 1 130 ? -12.822 -10.323 34.192 1.00 88.88 130 GLN A CA 1
ATOM 968 C C . GLN A 1 130 ? -12.738 -9.236 35.273 1.00 88.88 130 GLN A C 1
ATOM 970 O O . GLN A 1 130 ? -11.991 -9.393 36.241 1.00 88.88 130 GLN A O 1
ATOM 975 N N . GLY A 1 131 ? -13.441 -8.114 35.102 1.00 90.31 131 GLY A N 1
ATOM 976 C CA . GLY A 1 131 ? -13.502 -7.060 36.109 1.00 90.31 131 GLY A CA 1
ATOM 977 C C . GLY A 1 131 ? -14.120 -7.585 37.404 1.00 90.31 131 GLY A C 1
ATOM 978 O O . GLY A 1 131 ? -15.120 -8.294 37.363 1.00 90.31 131 GLY A O 1
ATOM 979 N N . ALA A 1 132 ? -13.523 -7.246 38.550 1.00 88.56 132 ALA A N 1
ATOM 980 C CA . ALA A 1 132 ? -14.035 -7.665 39.857 1.00 88.56 132 ALA A CA 1
ATOM 981 C C . ALA A 1 132 ? -15.357 -6.968 40.218 1.00 88.56 132 ALA A C 1
ATOM 983 O O . ALA A 1 132 ? -16.192 -7.547 40.909 1.00 88.56 132 ALA A O 1
ATOM 984 N N . ASP A 1 133 ? -15.550 -5.742 39.727 1.00 92.88 133 ASP A N 1
ATOM 985 C CA . ASP A 1 133 ? -16.764 -4.977 39.969 1.00 92.88 133 ASP A CA 1
ATOM 986 C C . ASP A 1 133 ? -17.888 -5.414 39.011 1.00 92.88 133 ASP A C 1
ATOM 988 O O . ASP A 1 133 ? -17.649 -5.600 37.810 1.00 92.88 133 ASP A O 1
ATOM 992 N N . PRO A 1 134 ? -19.131 -5.544 39.503 1.00 91.56 134 PRO A N 1
ATOM 993 C CA . PRO A 1 134 ? -20.310 -5.723 38.666 1.00 91.56 134 PRO A CA 1
ATOM 994 C C . PRO A 1 134 ? -20.486 -4.545 37.704 1.00 91.56 134 PRO A C 1
ATOM 996 O O . PRO A 1 134 ? -20.744 -3.414 38.121 1.00 91.56 134 PRO A O 1
ATOM 999 N N . VAL A 1 135 ? -20.361 -4.811 36.405 1.00 92.62 135 VAL A N 1
ATOM 1000 C CA . VAL A 1 135 ? -20.605 -3.833 35.344 1.00 92.62 135 VAL A CA 1
ATOM 1001 C C . VAL A 1 135 ? -21.597 -4.403 34.338 1.00 92.62 135 VAL A C 1
ATOM 1003 O O . VAL A 1 135 ? -21.420 -5.496 33.795 1.00 92.62 135 VAL A O 1
ATOM 1006 N N . TYR A 1 136 ? -22.620 -3.610 34.037 1.00 92.25 136 TYR A N 1
ATOM 1007 C CA . TYR A 1 136 ? -23.610 -3.905 33.014 1.00 92.25 136 TYR A CA 1
ATOM 1008 C C . TYR A 1 136 ? -23.943 -2.660 32.189 1.00 92.25 136 TYR A C 1
ATOM 1010 O O . TYR A 1 136 ? -23.881 -1.530 32.672 1.00 92.25 136 TYR A O 1
ATOM 1018 N N . LEU A 1 137 ? -24.317 -2.873 30.930 1.00 92.06 137 LEU A N 1
ATOM 1019 C CA . LEU A 1 137 ? -24.797 -1.849 30.008 1.00 92.06 137 LEU A CA 1
ATOM 1020 C C . LEU A 1 137 ? -26.270 -2.092 29.701 1.00 92.06 137 LEU A C 1
ATOM 1022 O O . LEU A 1 137 ? -26.680 -3.224 29.460 1.00 92.06 137 LEU A O 1
ATOM 1026 N N . HIS A 1 138 ? -27.042 -1.017 29.629 1.00 91.50 138 HIS A N 1
ATOM 1027 C CA . HIS A 1 138 ? -28.406 -1.002 29.112 1.00 91.50 138 HIS A CA 1
ATOM 1028 C C . HIS A 1 138 ? -28.602 0.276 28.292 1.00 91.50 138 HIS A C 1
ATOM 1030 O O . HIS A 1 138 ? -27.931 1.284 28.524 1.00 91.50 138 HIS A O 1
ATOM 1036 N N . GLY A 1 139 ? -29.494 0.229 27.309 1.00 89.94 139 GLY A N 1
ATOM 1037 C CA . GLY A 1 139 ? -29.914 1.421 26.576 1.00 89.94 139 GLY A CA 1
ATOM 1038 C C . GLY A 1 139 ? -31.009 2.168 27.332 1.00 89.94 139 GLY A C 1
ATOM 1039 O O . GLY A 1 139 ? -31.594 1.635 28.278 1.00 89.94 139 GLY A O 1
ATOM 1040 N N . LEU A 1 140 ? -31.335 3.369 26.868 1.00 88.31 140 LEU A N 1
ATOM 1041 C CA . LEU A 1 140 ? -32.473 4.151 27.347 1.00 88.31 140 LEU A CA 1
ATOM 1042 C C . LEU A 1 140 ? -33.459 4.346 26.199 1.00 88.31 140 LEU A C 1
ATOM 1044 O O . LEU A 1 140 ? -33.043 4.596 25.065 1.00 88.31 140 LEU A O 1
ATOM 1048 N N . ASP A 1 141 ? -34.749 4.226 26.490 1.00 86.25 141 ASP A N 1
ATOM 1049 C CA . ASP A 1 141 ? -35.800 4.540 25.524 1.00 86.25 141 ASP A CA 1
ATOM 1050 C C . ASP A 1 141 ? -36.109 6.052 25.471 1.00 86.25 141 ASP A C 1
ATOM 1052 O O . ASP A 1 141 ? -35.494 6.871 26.163 1.00 86.25 141 ASP A O 1
ATOM 1056 N N . HIS A 1 142 ? -37.075 6.442 24.630 1.00 83.00 142 HIS A N 1
ATOM 1057 C CA . HIS A 1 142 ? -37.513 7.839 24.480 1.00 83.00 142 HIS A CA 1
ATOM 1058 C C . HIS A 1 142 ? -38.032 8.470 25.777 1.00 83.00 142 HIS A C 1
ATOM 1060 O O . HIS A 1 142 ? -38.059 9.693 25.916 1.00 83.00 142 HIS A O 1
ATOM 1066 N N . ASP A 1 143 ? -38.434 7.634 26.720 1.00 82.69 143 ASP A N 1
ATOM 1067 C CA . ASP A 1 143 ? -39.017 8.001 27.992 1.00 82.69 143 ASP A CA 1
ATOM 1068 C C . ASP A 1 143 ? -37.976 8.061 29.127 1.00 82.69 143 ASP A C 1
ATOM 1070 O O . ASP A 1 143 ? -38.319 8.387 30.272 1.00 82.69 143 ASP A O 1
ATOM 1074 N N . ALA A 1 144 ? -36.696 7.837 28.796 1.00 81.94 144 ALA A N 1
ATOM 1075 C CA . ALA A 1 144 ? -35.584 7.674 29.729 1.00 81.94 144 ALA A CA 1
ATOM 1076 C C . ALA A 1 144 ? -35.783 6.492 30.694 1.00 81.94 144 ALA A C 1
ATOM 1078 O O . ALA A 1 144 ? -35.295 6.522 31.830 1.00 81.94 144 ALA A O 1
ATOM 1079 N N . GLU A 1 145 ? -36.503 5.462 30.250 1.00 82.69 145 GLU A N 1
ATOM 1080 C CA . GLU A 1 145 ? -36.597 4.188 30.947 1.00 82.69 145 GLU A CA 1
ATOM 1081 C C . GLU A 1 145 ? -35.488 3.237 30.465 1.00 82.69 145 GLU A C 1
ATOM 1083 O O . GLU A 1 145 ? -35.163 3.192 29.271 1.00 82.69 145 GLU A O 1
ATOM 1088 N N . PRO A 1 146 ? -34.884 2.463 31.383 1.00 86.19 146 PRO A N 1
ATOM 1089 C CA . PRO A 1 146 ? -33.919 1.435 31.028 1.00 86.19 146 PRO A CA 1
ATOM 1090 C C . PRO A 1 146 ? -34.534 0.350 30.148 1.00 86.19 146 PRO A C 1
ATOM 1092 O O . PRO A 1 146 ? -35.508 -0.306 30.520 1.00 86.19 146 PRO A O 1
ATOM 1095 N N . THR A 1 147 ? -33.908 0.125 29.000 1.00 90.12 147 THR A N 1
ATOM 1096 C CA . THR A 1 147 ? -34.179 -1.038 28.146 1.00 90.12 147 THR A CA 1
ATOM 1097 C C . THR A 1 147 ? -33.552 -2.305 28.739 1.00 90.12 147 THR A C 1
ATOM 1099 O O . THR A 1 147 ? -32.992 -2.283 29.840 1.00 90.12 147 THR A O 1
ATOM 1102 N N . SER A 1 148 ? -33.665 -3.434 28.036 1.00 92.06 148 SER A N 1
ATOM 1103 C CA . SER A 1 148 ? -33.009 -4.670 28.455 1.00 92.06 148 SER A CA 1
ATOM 1104 C C . SER A 1 148 ? -31.490 -4.507 28.540 1.00 92.06 148 SER A C 1
ATOM 1106 O O . SER A 1 148 ? -30.896 -3.617 27.916 1.00 92.06 148 SER A O 1
ATOM 1108 N N . PHE A 1 149 ? -30.843 -5.369 29.322 1.00 93.06 149 PHE A N 1
ATOM 1109 C CA . PHE A 1 149 ? -29.387 -5.371 29.382 1.00 93.06 149 PHE A CA 1
ATOM 1110 C C . PHE A 1 149 ? -28.797 -5.679 27.997 1.00 93.06 149 PHE A C 1
ATOM 1112 O O . PHE A 1 149 ? -29.179 -6.635 27.328 1.00 93.06 149 PHE A O 1
ATOM 1119 N N . ILE A 1 150 ? -27.853 -4.846 27.568 1.00 94.00 150 ILE A N 1
ATOM 1120 C CA . ILE A 1 150 ? -27.110 -4.982 26.310 1.00 94.00 150 ILE A CA 1
ATOM 1121 C C . ILE A 1 150 ? -25.862 -5.842 26.532 1.00 94.00 150 ILE A C 1
ATOM 1123 O O . ILE A 1 150 ? -25.482 -6.632 25.671 1.00 94.00 150 ILE A O 1
ATOM 1127 N N . ALA A 1 151 ? -25.209 -5.677 27.683 1.00 92.81 151 ALA A N 1
ATOM 1128 C CA . ALA A 1 151 ? -24.049 -6.464 28.077 1.00 92.81 151 ALA A CA 1
ATOM 1129 C C . ALA A 1 151 ? -23.973 -6.556 29.600 1.00 92.81 151 ALA A C 1
ATOM 1131 O O . ALA A 1 151 ? -24.267 -5.588 30.298 1.00 92.81 151 ALA A O 1
ATOM 1132 N N . VAL A 1 152 ? -23.529 -7.698 30.107 1.00 93.88 152 VAL A N 1
ATOM 1133 C CA . VAL A 1 152 ? -23.282 -7.944 31.532 1.00 93.88 152 VAL A CA 1
ATOM 1134 C C . VAL A 1 152 ? -21.958 -8.681 31.663 1.00 93.88 152 VAL A C 1
ATOM 1136 O O . VAL A 1 152 ? -21.651 -9.511 30.808 1.00 93.88 152 VAL A O 1
ATOM 1139 N N . ASN A 1 153 ? -21.163 -8.362 32.680 1.00 94.75 153 ASN A N 1
ATOM 1140 C CA . ASN A 1 153 ? -19.944 -9.112 32.972 1.00 94.75 153 ASN A CA 1
ATOM 1141 C C . ASN A 1 153 ? -20.186 -10.275 33.946 1.00 94.75 153 ASN A C 1
ATOM 1143 O O . ASN A 1 153 ? -21.252 -10.383 34.563 1.00 94.75 153 ASN A O 1
ATOM 1147 N N . ASP A 1 154 ? -19.180 -11.137 34.111 1.00 93.12 154 ASP A N 1
ATOM 1148 C CA . ASP A 1 154 ? -19.278 -12.317 34.979 1.00 93.12 154 ASP A CA 1
ATOM 1149 C C . ASP A 1 154 ? -19.472 -11.936 36.456 1.00 93.12 154 ASP A C 1
ATOM 1151 O O . ASP A 1 154 ? -20.238 -12.592 37.162 1.00 93.12 154 ASP A O 1
ATOM 1155 N N . ALA A 1 155 ? -18.868 -10.832 36.917 1.00 94.38 155 ALA A N 1
ATOM 1156 C CA . ALA A 1 155 ? -19.080 -10.317 38.272 1.00 94.38 155 ALA A CA 1
ATOM 1157 C C . ALA A 1 155 ? -20.543 -9.912 38.530 1.00 94.38 155 ALA A C 1
ATOM 1159 O O . ALA A 1 155 ? -21.071 -10.175 39.610 1.00 94.38 155 ALA A O 1
ATOM 1160 N N . THR A 1 156 ? -21.234 -9.340 37.536 1.00 93.88 156 THR A N 1
ATOM 1161 C CA . THR A 1 156 ? -22.672 -9.025 37.630 1.00 93.88 156 THR A CA 1
ATOM 1162 C C . THR A 1 156 ? -23.515 -10.287 37.731 1.00 93.88 156 THR A C 1
ATOM 1164 O O . THR A 1 156 ? -24.404 -10.355 38.578 1.00 93.88 156 THR A O 1
ATOM 1167 N N . CYS A 1 157 ? -23.221 -11.295 36.905 1.00 92.38 157 CYS A N 1
ATOM 1168 C CA . CYS A 1 157 ? -23.910 -12.586 36.959 1.00 92.38 157 CYS A CA 1
ATOM 1169 C C . CYS A 1 157 ? -23.734 -13.233 38.342 1.00 92.38 157 CYS A C 1
ATOM 1171 O O . CYS A 1 157 ? -24.709 -13.655 38.960 1.00 92.38 157 CYS A O 1
ATOM 1173 N N . GLY A 1 158 ? -22.503 -13.230 38.868 1.00 91.75 158 GLY A N 1
ATOM 1174 C CA . GLY A 1 158 ? -22.190 -13.764 40.193 1.00 91.75 158 GLY A CA 1
ATOM 1175 C C . GLY A 1 158 ? -22.868 -13.009 41.339 1.00 91.75 158 GLY A C 1
ATOM 1176 O O . GLY A 1 158 ? -23.355 -13.643 42.271 1.00 91.75 158 GLY A O 1
ATOM 1177 N N . LEU A 1 159 ? -22.940 -11.674 41.266 1.00 91.56 159 LEU A N 1
ATOM 1178 C CA . LEU A 1 159 ? -23.599 -10.862 42.292 1.00 91.56 159 LEU A CA 1
ATOM 1179 C C . LEU A 1 159 ? -25.120 -11.055 42.292 1.00 91.56 159 LEU A C 1
ATOM 1181 O O . LEU A 1 159 ? -25.718 -11.204 43.355 1.00 91.56 159 LEU A O 1
ATOM 1185 N N . LEU A 1 160 ? -25.748 -11.000 41.114 1.00 90.06 160 LEU A N 1
ATOM 1186 C CA . LEU A 1 160 ? -27.207 -11.062 40.993 1.00 90.06 160 LEU A CA 1
ATOM 1187 C C . LEU A 1 160 ? -27.746 -12.499 41.033 1.00 90.06 160 LEU A C 1
ATOM 1189 O O . LEU A 1 160 ? -28.938 -12.688 41.256 1.00 90.06 160 LEU A O 1
ATOM 1193 N N . GLY A 1 161 ? -26.889 -13.503 40.827 1.00 91.56 161 GLY A N 1
ATOM 1194 C CA . GLY A 1 161 ? -27.254 -14.921 40.870 1.00 91.56 161 GLY A CA 1
ATOM 1195 C C . GLY A 1 161 ? -27.989 -15.434 39.628 1.00 91.56 161 GLY A C 1
ATOM 1196 O O . GLY A 1 161 ? -28.548 -16.526 39.674 1.00 91.56 161 GLY A O 1
ATOM 1197 N N . TYR A 1 162 ? -27.987 -14.671 38.533 1.00 92.50 162 TYR A N 1
ATOM 1198 C CA . TYR A 1 162 ? -28.613 -15.039 37.260 1.00 92.50 162 TYR A CA 1
ATOM 1199 C C . TYR A 1 162 ? -27.562 -15.417 36.218 1.00 92.50 162 TYR A C 1
ATOM 1201 O O . TYR A 1 162 ? -26.425 -14.933 36.249 1.00 92.50 162 TYR A O 1
ATOM 1209 N N . THR A 1 163 ? -27.955 -16.244 35.252 1.00 93.75 163 THR A N 1
ATOM 1210 C CA . THR A 1 163 ? -27.129 -16.501 34.068 1.00 93.75 163 THR A CA 1
ATOM 1211 C C . THR A 1 163 ? -27.084 -15.274 33.157 1.00 93.75 163 THR A C 1
ATOM 1213 O O . THR A 1 163 ? -27.938 -14.382 33.213 1.00 93.75 163 THR A O 1
ATOM 1216 N N . ARG A 1 164 ? -26.077 -15.222 32.282 1.00 92.88 164 ARG A N 1
ATOM 1217 C CA . ARG A 1 164 ? -25.920 -14.126 31.322 1.00 92.88 164 ARG A CA 1
ATOM 1218 C C . ARG A 1 164 ? -27.128 -14.023 30.397 1.00 92.88 164 ARG A C 1
ATOM 1220 O O . ARG A 1 164 ? -27.606 -12.924 30.136 1.00 92.88 164 ARG A O 1
ATOM 1227 N N . GLU A 1 165 ? -27.611 -15.155 29.905 1.00 93.69 165 GLU A N 1
ATOM 1228 C CA . GLU A 1 165 ? -28.733 -15.241 28.973 1.00 93.69 165 GLU A CA 1
ATOM 1229 C C . GLU A 1 165 ? -30.031 -14.742 29.616 1.00 93.69 165 GLU A C 1
ATOM 1231 O O . GLU A 1 165 ? -30.785 -14.005 28.980 1.00 93.69 165 GLU A O 1
ATOM 1236 N N . GLU A 1 166 ? -30.261 -15.082 30.887 1.00 92.69 166 GLU A N 1
ATOM 1237 C CA . GLU A 1 166 ? -31.399 -14.571 31.655 1.00 92.69 166 GLU A CA 1
ATOM 1238 C C . GLU A 1 166 ? -31.292 -13.060 31.852 1.00 92.69 166 GLU A C 1
ATOM 1240 O O . GLU A 1 166 ? -32.247 -12.340 31.561 1.00 92.69 166 GLU A O 1
ATOM 1245 N N . LEU A 1 167 ? -30.123 -12.560 32.273 1.00 93.19 167 LEU A N 1
ATOM 1246 C CA . LEU A 1 167 ? -29.916 -11.125 32.462 1.00 93.19 167 LEU A CA 1
ATOM 1247 C C . LEU A 1 167 ? -30.132 -10.342 31.167 1.00 93.19 167 LEU A C 1
ATOM 1249 O O . LEU A 1 167 ? -30.809 -9.325 31.200 1.00 93.19 167 LEU A O 1
ATOM 1253 N N . LEU A 1 168 ? -29.644 -10.810 30.018 1.00 92.69 168 LEU A N 1
ATOM 1254 C CA . LEU A 1 168 ? -29.857 -10.123 28.735 1.00 92.69 168 LEU A CA 1
ATOM 1255 C C . LEU A 1 168 ? -31.343 -10.027 28.332 1.00 92.69 168 LEU A C 1
ATOM 1257 O O . LEU A 1 168 ? -31.715 -9.130 27.574 1.00 92.69 168 LEU A O 1
ATOM 1261 N N . GLY A 1 169 ? -32.198 -10.915 28.848 1.00 90.94 169 GLY A N 1
ATOM 1262 C CA . GLY A 1 169 ? -33.652 -10.866 28.662 1.00 90.94 169 GLY A CA 1
ATOM 1263 C C . GLY A 1 169 ? -34.399 -9.987 29.672 1.00 90.94 169 GLY A C 1
ATOM 1264 O O . GLY A 1 169 ? -35.583 -9.707 29.481 1.00 90.94 169 GLY A O 1
ATOM 1265 N N . LEU A 1 170 ? -33.733 -9.543 30.739 1.00 91.19 170 LEU A N 1
ATOM 1266 C CA . LEU A 1 170 ? -34.322 -8.725 31.797 1.00 91.19 170 LEU A CA 1
ATOM 1267 C C . LEU A 1 170 ? -34.039 -7.235 31.582 1.00 91.19 170 LEU A C 1
ATOM 1269 O O . LEU A 1 170 ? -33.178 -6.831 30.802 1.00 91.19 170 LEU A O 1
ATOM 1273 N N . THR A 1 171 ? -34.779 -6.396 32.301 1.00 88.69 171 THR A N 1
ATOM 1274 C CA . THR A 1 171 ? -34.498 -4.961 32.425 1.00 88.69 171 THR A CA 1
ATOM 1275 C C . THR A 1 171 ? -33.961 -4.674 33.826 1.00 88.69 171 THR A C 1
ATOM 1277 O O . THR A 1 171 ? -34.331 -5.384 34.765 1.00 88.69 171 THR A O 1
ATOM 1280 N N . PRO A 1 172 ? -33.152 -3.617 34.028 1.00 87.38 172 PRO A N 1
ATOM 1281 C CA . PRO A 1 172 ? -32.684 -3.232 35.363 1.00 87.38 172 PRO A CA 1
ATOM 1282 C C . PRO A 1 172 ? -33.812 -3.103 36.396 1.00 87.38 172 PRO A C 1
ATOM 1284 O O . PRO A 1 172 ? -33.662 -3.498 37.548 1.00 87.38 172 PRO A O 1
ATOM 1287 N N . ARG A 1 173 ? -34.988 -2.635 35.960 1.00 82.69 173 ARG A N 1
ATOM 1288 C CA . ARG A 1 173 ? -36.182 -2.489 36.800 1.00 82.69 173 ARG A CA 1
ATOM 1289 C C . ARG A 1 173 ? -36.740 -3.820 37.317 1.00 82.69 173 ARG A C 1
ATOM 1291 O O . ARG A 1 173 ? -37.379 -3.825 38.361 1.00 82.69 173 ARG A O 1
ATOM 1298 N N . ALA A 1 174 ? -36.541 -4.920 36.593 1.00 83.31 174 ALA A N 1
ATOM 1299 C CA . ALA A 1 174 ? -37.041 -6.234 36.994 1.00 83.31 174 ALA A CA 1
ATOM 1300 C C . ALA A 1 174 ? -36.236 -6.859 38.147 1.00 83.31 174 ALA A C 1
ATOM 1302 O O . ALA A 1 174 ? -36.737 -7.764 38.806 1.00 83.31 174 ALA A O 1
ATOM 1303 N N . ILE A 1 175 ? -35.010 -6.382 38.385 1.00 83.31 175 ILE A N 1
ATOM 1304 C CA . ILE A 1 175 ? -34.083 -6.938 39.385 1.00 83.31 175 ILE A CA 1
ATOM 1305 C C . ILE A 1 175 ? -33.927 -6.002 40.594 1.00 83.31 175 ILE A C 1
ATOM 1307 O O . ILE A 1 175 ? -33.528 -6.432 41.673 1.00 83.31 175 ILE A O 1
ATOM 1311 N N . ASP A 1 176 ? -34.261 -4.722 40.431 1.00 78.06 176 ASP A N 1
ATOM 1312 C CA . ASP A 1 176 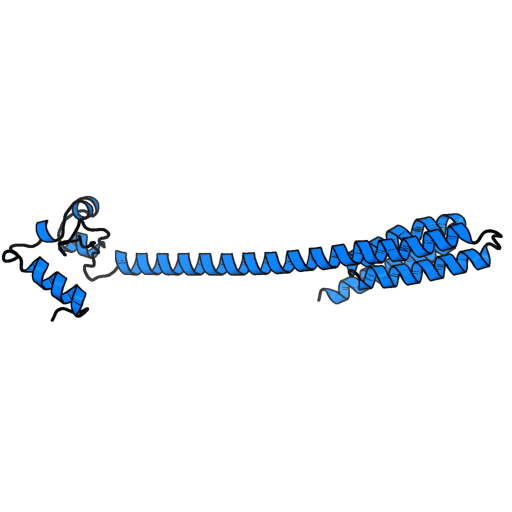? -34.201 -3.733 41.501 1.00 78.06 176 ASP A CA 1
ATOM 1313 C C . ASP A 1 176 ? -35.313 -3.971 42.541 1.00 78.06 176 ASP A C 1
ATOM 1315 O O . ASP A 1 176 ? -36.512 -3.864 42.253 1.00 78.06 176 ASP A O 1
ATOM 1319 N N . ALA A 1 177 ? -34.917 -4.323 43.767 1.00 64.12 177 ALA A N 1
ATOM 1320 C CA . ALA A 1 177 ? -35.827 -4.605 44.869 1.00 64.12 177 ALA A CA 1
ATOM 1321 C C . ALA A 1 177 ? -36.381 -3.288 45.441 1.00 64.12 177 ALA A C 1
ATOM 1323 O O . ALA A 1 177 ? -35.844 -2.724 46.390 1.00 64.12 177 ALA A O 1
ATOM 1324 N N . ALA A 1 178 ? -37.503 -2.841 44.871 1.00 57.28 178 ALA A N 1
ATOM 1325 C CA . ALA A 1 178 ? -38.327 -1.707 45.306 1.00 57.28 178 ALA A CA 1
ATOM 1326 C C . ALA A 1 178 ? -37.828 -0.289 44.942 1.00 57.28 178 ALA A C 1
ATOM 1328 O O . ALA A 1 178 ? -37.663 0.557 45.826 1.00 57.28 178 ALA A O 1
ATOM 1329 N N . PRO A 1 179 ? -37.722 0.061 43.646 1.00 57.53 179 PRO A N 1
ATOM 1330 C CA . PRO A 1 179 ? -37.650 1.464 43.263 1.00 57.53 179 PRO A CA 1
ATOM 1331 C C . PRO A 1 179 ? -38.967 2.152 43.646 1.00 57.53 179 PRO A C 1
ATOM 1333 O O . PRO A 1 179 ? -40.050 1.700 43.256 1.00 57.53 179 PRO A O 1
ATOM 1336 N N . GLN A 1 180 ? -38.907 3.276 44.372 1.00 64.81 180 GLN A N 1
ATOM 1337 C CA . GLN A 1 180 ? -40.087 4.137 44.492 1.00 64.81 180 GLN A CA 1
ATOM 1338 C C . GLN A 1 180 ? -40.591 4.465 43.072 1.00 64.81 180 GLN A C 1
ATOM 1340 O O . GLN A 1 180 ? -39.764 4.696 42.178 1.00 64.81 180 GLN A O 1
ATOM 1345 N N . PRO A 1 181 ? -41.915 4.493 42.817 1.00 67.12 181 PRO A N 1
ATOM 1346 C CA . PRO A 1 181 ? -42.444 4.743 41.479 1.00 67.12 181 PRO A CA 1
ATOM 1347 C C . PRO A 1 181 ? -41.814 5.995 40.846 1.00 67.12 181 PRO A C 1
ATOM 1349 O O . PRO A 1 181 ? -41.922 7.103 41.370 1.00 67.12 181 PRO A O 1
ATOM 1352 N N . GLY A 1 182 ? -41.115 5.817 39.721 1.00 71.62 182 GLY A N 1
ATOM 1353 C CA . GLY A 1 182 ? -40.462 6.902 38.981 1.00 71.62 182 GLY A CA 1
ATOM 1354 C C . GLY A 1 182 ? -39.106 7.383 39.520 1.00 71.62 182 GLY A C 1
ATOM 1355 O O . GLY A 1 182 ? -38.545 8.316 38.941 1.00 71.62 182 GLY A O 1
ATOM 1356 N N . GLN A 1 183 ? -38.549 6.776 40.575 1.00 78.62 183 GLN A N 1
ATOM 1357 C CA . GLN A 1 183 ? -37.217 7.118 41.099 1.00 78.62 183 GLN A CA 1
ATOM 1358 C C . GLN A 1 183 ? -36.113 6.798 40.089 1.00 78.62 183 GLN A C 1
ATOM 1360 O O . GLN A 1 183 ? -35.311 7.675 39.776 1.00 78.62 183 GLN A O 1
ATOM 1365 N N . LEU A 1 184 ? -36.133 5.595 39.508 1.00 76.06 184 LEU A N 1
ATOM 1366 C CA . LEU A 1 184 ? -35.170 5.174 38.488 1.00 76.06 184 LEU A CA 1
ATOM 1367 C C . LEU A 1 184 ? -35.195 6.116 37.271 1.00 76.06 184 LEU A C 1
ATOM 1369 O O . LEU A 1 184 ? -34.159 6.654 36.892 1.00 76.06 184 LEU A O 1
ATOM 1373 N N . ARG A 1 185 ? -36.386 6.447 36.749 1.00 77.31 185 ARG A N 1
ATOM 1374 C CA . ARG A 1 185 ? -36.562 7.436 35.666 1.00 77.31 185 ARG A CA 1
ATOM 1375 C C . ARG A 1 185 ? -36.037 8.826 36.041 1.00 77.31 185 ARG A C 1
ATOM 1377 O O . ARG A 1 185 ? -35.511 9.553 35.197 1.00 77.31 185 ARG A O 1
ATOM 1384 N N . ARG A 1 186 ? -36.226 9.256 37.294 1.00 80.56 186 ARG A N 1
ATOM 1385 C CA . ARG A 1 186 ? -35.731 10.556 37.778 1.0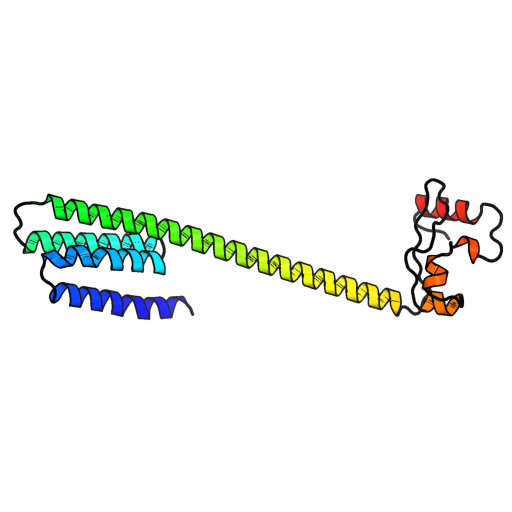0 80.56 186 ARG A CA 1
ATOM 1386 C C . ARG A 1 186 ? -34.205 10.565 37.821 1.00 80.56 186 ARG A C 1
ATOM 1388 O O . ARG A 1 186 ? -33.603 11.513 37.330 1.00 80.56 186 ARG A O 1
ATOM 1395 N N . MET A 1 187 ? -33.607 9.492 38.329 1.00 80.69 187 MET A N 1
ATOM 1396 C CA . MET A 1 187 ? -32.160 9.313 38.416 1.00 80.69 187 MET A CA 1
ATOM 1397 C C . MET A 1 187 ? -31.516 9.252 37.023 1.00 80.69 187 MET A C 1
ATOM 1399 O O . MET A 1 187 ? -30.551 9.967 36.768 1.00 80.69 187 MET A O 1
ATOM 1403 N N . MET A 1 188 ? -32.122 8.523 36.079 1.00 82.69 188 MET A N 1
ATOM 1404 C CA . MET A 1 188 ? -31.676 8.477 34.679 1.00 82.69 188 MET A CA 1
ATOM 1405 C C . MET A 1 188 ? -31.754 9.846 33.993 1.00 82.69 188 MET A C 1
ATOM 1407 O O . MET A 1 188 ? -30.828 10.239 33.286 1.00 82.69 188 MET A O 1
ATOM 1411 N N . ARG A 1 189 ? -32.808 10.634 34.247 1.00 80.75 189 ARG A N 1
ATOM 1412 C CA . ARG A 1 189 ? -32.897 12.012 33.728 1.00 80.75 189 ARG A CA 1
ATOM 1413 C C . ARG A 1 189 ? -31.819 12.940 34.286 1.00 80.75 189 ARG A C 1
ATOM 1415 O O . ARG A 1 189 ? -31.375 13.824 33.556 1.00 80.75 189 ARG A O 1
ATOM 1422 N N . VAL A 1 190 ? -31.413 12.761 35.544 1.00 83.56 190 VAL A N 1
ATOM 1423 C CA . VAL A 1 190 ? -30.298 13.518 36.137 1.00 83.56 190 VAL A CA 1
ATOM 1424 C C . VAL A 1 190 ? -28.975 13.089 35.503 1.00 83.56 190 VAL A C 1
ATOM 1426 O O . VAL A 1 190 ? -28.248 13.954 35.024 1.00 83.56 190 VAL A O 1
ATOM 1429 N N . LEU A 1 191 ? -28.715 11.781 35.362 1.00 84.12 191 LEU A N 1
ATOM 1430 C CA . LEU A 1 191 ? -27.522 11.269 34.664 1.00 84.12 191 LEU A CA 1
ATOM 1431 C C . LEU A 1 191 ? -27.397 11.819 33.241 1.00 84.12 191 LEU A C 1
ATOM 1433 O O . LEU A 1 191 ? -26.319 12.252 32.846 1.00 84.12 191 LEU A O 1
ATOM 1437 N N . LEU A 1 192 ? -28.495 11.849 32.483 1.00 80.88 192 LEU A N 1
ATOM 1438 C CA . LEU A 1 192 ? -28.502 12.371 31.114 1.00 80.88 192 LEU A CA 1
ATOM 1439 C C . LEU A 1 192 ? -28.201 13.877 31.031 1.00 80.88 192 LEU A C 1
ATOM 1441 O O . LEU A 1 192 ? -27.712 14.336 30.001 1.00 80.88 192 LEU A O 1
ATOM 1445 N N . ARG A 1 193 ? -28.510 14.653 32.079 1.00 81.69 193 ARG A N 1
ATOM 1446 C CA . ARG A 1 193 ? -28.271 16.106 32.115 1.00 81.69 193 ARG A CA 1
ATOM 1447 C C . ARG A 1 193 ? -26.911 16.475 32.695 1.00 81.69 193 ARG A C 1
ATOM 1449 O O . ARG A 1 193 ? -26.276 17.394 32.191 1.00 81.69 193 ARG A O 1
ATOM 1456 N N . GLU A 1 194 ? -26.494 15.794 33.757 1.00 82.19 194 GLU A N 1
ATOM 1457 C CA . GLU A 1 194 ? -25.349 16.188 34.588 1.00 82.19 194 GLU A CA 1
ATOM 1458 C C . GLU A 1 194 ? -24.149 15.239 34.445 1.00 82.19 194 GLU A C 1
ATOM 1460 O O . GLU A 1 194 ? -23.057 15.549 34.916 1.00 82.19 194 GLU A O 1
ATOM 1465 N N . GLY A 1 195 ? -24.321 14.079 33.801 1.00 76.25 195 GLY A N 1
ATOM 1466 C CA . GLY A 1 195 ? -23.271 13.074 33.590 1.00 76.25 195 GLY A CA 1
ATOM 1467 C C . GLY A 1 195 ? -22.843 12.310 34.850 1.00 76.25 195 GLY A C 1
ATOM 1468 O O . GLY A 1 195 ? -22.034 11.391 34.759 1.00 76.25 195 GLY A O 1
ATOM 1469 N N . THR A 1 196 ? -23.382 12.664 36.021 1.00 72.44 196 THR A N 1
ATOM 1470 C CA . THR A 1 196 ? -23.106 12.030 37.317 1.00 72.44 196 THR A CA 1
ATOM 1471 C C . THR A 1 196 ? -24.369 12.008 38.176 1.00 72.44 196 THR A C 1
ATOM 1473 O O . THR A 1 196 ? -25.234 12.868 38.033 1.00 72.44 196 THR A O 1
ATOM 1476 N N . VAL A 1 197 ? -24.483 11.019 39.062 1.00 65.75 197 VAL A N 1
ATOM 1477 C CA . VAL A 1 197 ? -25.455 10.999 40.163 1.00 65.75 197 VAL A CA 1
ATOM 1478 C C . VAL A 1 197 ? -24.649 10.834 41.441 1.00 65.75 197 VAL A C 1
ATOM 1480 O O . VAL A 1 197 ? -23.787 9.958 41.507 1.00 65.75 197 VAL A O 1
ATOM 1483 N N . ARG A 1 198 ? -24.873 11.735 42.397 1.00 53.69 198 ARG A N 1
ATOM 1484 C CA . ARG A 1 198 ? -24.238 11.726 43.719 1.00 53.69 198 ARG A CA 1
ATOM 1485 C C . ARG A 1 198 ? -25.102 11.012 44.739 1.00 53.69 198 ARG A C 1
ATOM 1487 O O . ARG A 1 198 ? -26.340 11.173 44.654 1.00 53.69 198 ARG A O 1
#

Mean predicted aligned error: 11.69 Å

Secondary structure (DSSP, 8-state):
-HHHHHHHHHHHHHHHHHHHHHHS-TTTHHHHHHHHHHHHHHHHHHHHHHHHHHHHHHHHHHHHHHHT-S--HHHHHHHHHHHHHHHHHHHHHHHHHHHHHHHHHHHHHHHHHHHHHHHHHHHHHHHHHT-SS--EEEEE-TTS-EEEEEEE-HHHHHHHT--HHHHHHS-HHHHSS-PPTTHHHHHHHHHHHHS---

Foldseek 3Di:
DVVVVLVVVLVVVVVVLVVVCVVDPLVCLLVSLLVQLLVLCQSQALVRNQVSLVVSLVSLVVSCVVVVDPDCVVSVVSSVVSNVSNRVSSNVNVVVVVVVVVVVVVVVVVVVVVVVVVVVVVVVCCCQQVPLDWDWDFDADPLRATDQTPFTHPNVCVVQVHDRVVSNVDTPVVSDDDDPVCNNSVQSVCCVVPVDDD

pLDDT: mean 84.27, std 12.29, range [43.66, 97.69]

Radius of gyration: 38.14 Å; Cα contacts (8 Å, |Δi|>4): 200; chains: 1; bounding box: 73×33×95 Å